Protein AF-0000000066373337 (afdb_homodimer)

Solvent-accessible surface area (backbone atoms only — not comparable to full-atom values): 17803 Å² total; per-residue (Å²): 137,85,64,89,64,82,68,81,74,74,81,79,81,71,76,82,64,74,63,61,70,76,61,66,62,67,67,63,58,43,78,68,43,37,26,14,75,38,72,38,53,91,38,39,62,37,33,48,51,35,31,41,76,37,68,24,44,78,39,56,74,88,73,23,65,32,32,43,33,45,45,30,42,36,43,36,38,34,66,63,41,66,45,94,75,60,41,69,41,26,31,37,38,38,42,39,38,31,34,38,41,23,47,92,69,37,76,50,81,72,71,46,76,48,74,51,74,49,76,44,80,42,68,87,88,43,66,74,61,45,36,53,50,50,52,50,52,52,52,50,46,42,39,50,50,23,42,54,51,45,58,53,52,32,66,54,73,83,123,137,92,64,79,74,75,76,81,70,76,80,81,77,74,76,83,65,74,59,60,68,74,61,67,60,68,68,64,58,42,76,68,43,36,27,13,75,39,72,38,55,91,40,38,63,36,36,48,51,34,32,40,75,38,68,26,43,78,39,57,73,88,74,23,66,32,33,43,33,44,44,31,41,36,42,35,38,32,67,63,41,65,44,91,74,60,43,68,40,27,30,37,36,38,41,38,38,32,33,38,41,24,47,93,69,37,76,51,81,72,69,45,77,49,74,51,74,50,76,43,82,43,66,87,87,42,65,72,61,46,36,54,50,50,52,50,51,50,53,51,48,41,40,51,48,23,40,54,52,46,57,52,51,32,64,53,74,84,124

Foldseek 3Di:
DPPPPPPCPDDPPDDCCCVVVVVPVLLAAFPFAEEAEAPCVLLVVLLQVLSVVSNHHYDDPVPGQKYKYWDDWDWDKDQDDADPVRHGFKIKIKIKTWIFMDGPNHTQDDIDIDMDIDMQTDDPPDDVVRVVVVVVVVSVRSNVRSNVVVSVSSPRDPD/DPPPPPDPPPDPPDDCCVVVVVVPVLLAAFPFAEEAEAPCVLLVVLLQVLSVVSNHHYDDPVPGQKYKYWDDWDWDKDQDDADPVRHGFKIKIKIKTKIFMDGPNHTQDDIDIDMDIDMQTDDPPDDVVRVVVVVVVVSVVSNVRSNVVVSVSSPRDPD

Organism: Neisseria gonorrhoeae (strain ATCC 700825 / FA 1090) (NCBI:txid242231)

pLDDT: mean 80.81, std 22.27, range [28.02, 98.81]

Sequence (318 aa):
MNKIFLTAAALVLGACGFHLKGADGISPPLTYRSWHIEGGQALQFPLETALYQASGRVDDAAGAQMTLRIDSVSQNKETYTVTRAAVINEYLLILTVEAQVLKRGEPVGKPMTVSVRRILDYADNEILGKQEEEETLWAEMRQDVAEQIVRRLTFLKAEMNKIFLTAAALVLGACGFHLKGADGISPPLTYRSWHIEGGQALQFPLETALYQASGRVDDAAGAQMTLRIDSVSQNKETYTVTRAAVINEYLLILTVEAQVLKRGEPVGKPMTVSVRRILDYADNEILGKQEEEETLWAEMRQDVAEQIVRRLTFLKAE

Secondary structure (DSSP, 8-state):
--------------------GGGGS-----S--EEEEES-GGGHHHHHHHHHHTT-EE--TTT-SEEEEEEEEEEEEEEEEE-TTS-EEEEEEEEEEEEEEEETTEE-S--EEEEEEEEEE--TT-HHHHHHHHHHHHHHHHHHHHHHHHHHHTT----/-------S------------GGGGS-----S--EEEEES-GGGHHHHHHHHHHTT-EE--TTT-SEEEEEEEEEEEEEEEEE-TTS-EEEEEEEEEEEEEEEETTEE-S--EEEEEEEEEE--TT-HHHHHHHHHHHHHHHHHHHHHHHHHHHTT----

Structure (mmCIF, N/CA/C/O backbone):
data_AF-0000000066373337-model_v1
#
loop_
_entity.id
_entity.type
_entity.pdbx_description
1 polymer 'LPS-assembly lipoprotein LptE'
#
loop_
_atom_site.group_PDB
_atom_site.id
_atom_site.type_symbol
_atom_site.label_atom_id
_atom_site.label_alt_id
_atom_site.label_comp_id
_atom_site.label_asym_id
_atom_site.label_entity_id
_atom_site.label_seq_id
_atom_site.pdbx_PDB_ins_code
_atom_site.Cartn_x
_atom_site.Cartn_y
_atom_site.Cartn_z
_atom_site.occupancy
_atom_site.B_iso_or_equiv
_atom_site.auth_seq_id
_atom_site.auth_comp_id
_atom_site.auth_asym_id
_atom_site.auth_atom_id
_atom_site.pdbx_PDB_model_num
ATOM 1 N N . MET A 1 1 ? -63.094 12.82 -26.859 1 28.02 1 MET A N 1
ATOM 2 C CA . MET A 1 1 ? -61.844 12.469 -27.5 1 28.02 1 MET A CA 1
ATOM 3 C C . MET A 1 1 ? -60.906 11.742 -26.547 1 28.02 1 MET A C 1
ATOM 5 O O . MET A 1 1 ? -60.938 12 -25.328 1 28.02 1 MET A O 1
ATOM 9 N N . ASN A 1 2 ? -60.438 10.531 -26.984 1 33.41 2 ASN A N 1
ATOM 10 C CA . ASN A 1 2 ? -59.656 9.328 -26.781 1 33.41 2 ASN A CA 1
ATOM 11 C C . ASN A 1 2 ? -58.188 9.664 -26.469 1 33.41 2 ASN A C 1
ATOM 13 O O . ASN A 1 2 ? -57.312 9.352 -27.25 1 33.41 2 ASN A O 1
ATOM 17 N N . LYS A 1 3 ? -57.875 10.938 -26.266 1 30.06 3 LYS A N 1
ATOM 18 C CA . LYS A 1 3 ? -56.5 11.32 -26.578 1 30.06 3 LYS A CA 1
ATOM 19 C C . LYS A 1 3 ? -55.5 10.461 -25.812 1 30.06 3 LYS A C 1
ATOM 21 O O . LYS A 1 3 ? -54.375 10.25 -26.281 1 30.06 3 LYS A O 1
ATOM 26 N N . ILE A 1 4 ? -55.562 10.477 -24.484 1 37.53 4 ILE A N 1
ATOM 27 C CA . ILE A 1 4 ? -54.281 10.531 -23.781 1 37.53 4 ILE A CA 1
ATOM 28 C C . ILE A 1 4 ? -53.625 9.156 -23.812 1 37.53 4 ILE A C 1
ATOM 30 O O . ILE A 1 4 ? -53.938 8.289 -22.984 1 37.53 4 ILE A O 1
ATOM 34 N N . PHE A 1 5 ? -53.625 8.492 -24.938 1 35.53 5 PHE A N 1
ATOM 35 C CA . PHE A 1 5 ? -52.938 7.23 -25.172 1 35.53 5 PHE A CA 1
ATOM 36 C C . PHE A 1 5 ? -51.438 7.395 -24.969 1 35.53 5 PHE A C 1
ATOM 38 O O . PHE A 1 5 ? -50.656 7.316 -25.938 1 35.53 5 PHE A O 1
ATOM 45 N N . LEU A 1 6 ? -50.969 8.523 -24.422 1 33.22 6 LEU A N 1
ATOM 46 C CA . LEU A 1 6 ? -49.531 8.625 -24.641 1 33.22 6 LEU A CA 1
ATOM 47 C C . LEU A 1 6 ? -48.844 7.336 -24.219 1 33.22 6 LEU A C 1
ATOM 49 O O . LEU A 1 6 ? -48.938 6.918 -23.062 1 33.22 6 LEU A O 1
ATOM 53 N N . THR A 1 7 ? -48.312 6.473 -25.125 1 34.31 7 THR A N 1
ATOM 54 C CA . THR A 1 7 ? -47.438 5.367 -25.484 1 34.31 7 THR A CA 1
ATOM 55 C C . THR A 1 7 ? -46.031 5.559 -24.891 1 34.31 7 THR A C 1
ATOM 57 O O . THR A 1 7 ? -45.062 4.992 -25.375 1 34.31 7 THR A O 1
ATOM 60 N N . ALA A 1 8 ? -45.75 6.586 -24.141 1 33.19 8 ALA A N 1
ATOM 61 C CA . ALA A 1 8 ? -44.281 6.727 -24.031 1 33.19 8 ALA A CA 1
ATOM 62 C C . ALA A 1 8 ? -43.656 5.465 -23.469 1 33.19 8 ALA A C 1
ATOM 64 O O . ALA A 1 8 ? -43.812 5.176 -22.266 1 33.19 8 ALA A O 1
ATOM 65 N N . ALA A 1 9 ? -43.719 4.367 -24.109 1 33.62 9 ALA A N 1
ATOM 66 C CA . ALA A 1 9 ? -42.844 3.215 -23.953 1 33.62 9 ALA A CA 1
ATOM 67 C C . ALA A 1 9 ? -41.375 3.654 -23.828 1 33.62 9 ALA A C 1
ATOM 69 O O . ALA A 1 9 ? -40.719 3.986 -24.812 1 33.62 9 ALA A O 1
ATOM 70 N N . ALA A 1 10 ? -41 4.715 -23.141 1 32.47 10 ALA A N 1
ATOM 71 C CA . ALA A 1 10 ? -39.594 5.082 -23.047 1 32.47 10 ALA A CA 1
ATOM 72 C C . ALA A 1 10 ? -38.719 3.842 -23.047 1 32.47 10 ALA A C 1
ATOM 74 O O . ALA A 1 10 ? -39.125 2.764 -22.641 1 32.47 10 ALA A O 1
ATOM 75 N N . LEU A 1 11 ? -37.312 4.023 -23.516 1 32.25 11 LEU A N 1
ATOM 76 C CA . LEU A 1 11 ? -36 3.449 -23.875 1 32.25 11 LEU A CA 1
ATOM 77 C C . LEU A 1 11 ? -35.5 2.525 -22.766 1 32.25 11 LEU A C 1
ATOM 79 O O . LEU A 1 11 ? -35.438 2.916 -21.609 1 32.25 11 LEU A O 1
ATOM 83 N N . VAL A 1 12 ? -35.625 1.237 -22.891 1 33.72 12 VAL A N 1
ATOM 84 C CA . VAL A 1 12 ? -34.812 0.103 -22.438 1 33.72 12 VAL A CA 1
ATOM 85 C C . VAL A 1 12 ? -33.344 0.519 -22.328 1 33.72 12 VAL A C 1
ATOM 87 O O . VAL A 1 12 ? -32.719 0.832 -23.344 1 33.72 12 VAL A O 1
ATOM 90 N N . LEU A 1 13 ? -32.906 1.285 -21.297 1 35 13 LEU A N 1
ATOM 91 C CA . LEU A 1 13 ? -31.516 1.422 -20.859 1 35 13 LEU A CA 1
ATOM 92 C C . LEU A 1 13 ? -30.719 0.172 -21.203 1 35 13 LEU A C 1
ATOM 94 O O . LEU A 1 13 ? -31.031 -0.925 -20.75 1 35 13 LEU A O 1
ATOM 98 N N . GLY A 1 14 ? -30.172 0.087 -22.406 1 35.47 14 GLY A N 1
ATOM 99 C CA . GLY A 1 14 ? -29.172 -0.77 -23 1 35.47 14 GLY A CA 1
ATOM 100 C C . GLY A 1 14 ? -28.156 -1.31 -22.016 1 35.47 14 GLY A C 1
ATOM 101 O O . GLY A 1 14 ? -27.984 -0.748 -20.922 1 35.47 14 GLY A O 1
ATOM 102 N N . ALA A 1 15 ? -27.75 -2.607 -22.219 1 36.34 15 ALA A N 1
ATOM 103 C CA . ALA A 1 15 ? -26.781 -3.637 -21.844 1 36.34 15 ALA A CA 1
ATOM 104 C C . ALA A 1 15 ? -25.375 -3.066 -21.781 1 36.34 15 ALA A C 1
ATOM 106 O O . ALA A 1 15 ? -24.859 -2.553 -22.781 1 36.34 15 ALA A O 1
ATOM 107 N N . CYS A 1 16 ? -25.016 -2.172 -20.812 1 35.28 16 CYS A N 1
ATOM 108 C CA . CYS A 1 16 ? -23.578 -1.986 -20.656 1 35.28 16 CYS A CA 1
ATOM 109 C C . CYS A 1 16 ? -22.828 -3.211 -21.141 1 35.28 16 CYS A C 1
ATOM 111 O O . CYS A 1 16 ? -22.719 -4.211 -20.422 1 35.28 16 CYS A O 1
ATOM 113 N N . GLY A 1 17 ? -22.953 -3.666 -22.281 1 34.22 17 GLY A N 1
ATOM 114 C CA . GLY A 1 17 ? -21.984 -4.574 -22.891 1 34.22 17 GLY A CA 1
ATOM 115 C C . GLY A 1 17 ? -20.547 -4.133 -22.703 1 34.22 17 GLY A C 1
ATOM 116 O O . GLY A 1 17 ? -19.938 -3.568 -23.609 1 34.22 17 GLY A O 1
ATOM 117 N N . PHE A 1 18 ? -20.234 -3.373 -21.766 1 31.17 18 PHE A N 1
ATOM 118 C CA . PHE A 1 18 ? -18.797 -3.197 -21.641 1 31.17 18 PHE A CA 1
ATOM 119 C C . PHE A 1 18 ? -18.062 -4.504 -21.906 1 31.17 18 PHE A C 1
ATOM 121 O O . PHE A 1 18 ? -18.141 -5.449 -21.125 1 31.17 18 PHE A O 1
ATOM 128 N N . HIS A 1 19 ? -18.25 -4.977 -23.125 1 37.44 19 HIS A N 1
ATOM 129 C CA . HIS A 1 19 ? -17.281 -5.953 -23.594 1 37.44 19 HIS A CA 1
ATOM 130 C C . HIS A 1 19 ? -15.852 -5.477 -23.344 1 37.44 19 HIS A C 1
ATOM 132 O O . HIS A 1 19 ? -15.469 -4.383 -23.766 1 37.44 19 HIS A O 1
ATOM 138 N N . LEU A 1 20 ? -15.367 -5.547 -22.266 1 34.34 20 LEU A N 1
ATOM 139 C CA . LEU A 1 20 ? -13.938 -5.281 -22.141 1 34.34 20 LEU A CA 1
ATOM 140 C C . LEU A 1 20 ? -13.188 -5.809 -23.359 1 34.34 20 LEU A C 1
ATOM 142 O O . LEU A 1 20 ? -13.336 -6.977 -23.734 1 34.34 20 LEU A O 1
ATOM 146 N N . LYS A 1 21 ? -13.062 -5.043 -24.406 1 40.12 21 LYS A N 1
ATOM 147 C CA . LYS A 1 21 ? -12.328 -5.277 -25.656 1 40.12 21 LYS A CA 1
ATOM 148 C C . LYS A 1 21 ? -11.297 -6.387 -25.484 1 40.12 21 LYS A C 1
ATOM 150 O O . LYS A 1 21 ? -11.133 -7.227 -26.359 1 40.12 21 LYS A O 1
ATOM 155 N N . GLY A 1 22 ? -10.422 -6.09 -24.656 1 37.38 22 GLY A N 1
ATOM 156 C CA . GLY A 1 22 ? -9.305 -7.023 -24.609 1 37.38 22 GLY A CA 1
ATOM 157 C C . GLY A 1 22 ? -9.711 -8.406 -24.156 1 37.38 22 GLY A C 1
ATOM 158 O O . GLY A 1 22 ? -8.852 -9.273 -23.938 1 37.38 22 GLY A O 1
ATOM 159 N N . ALA A 1 23 ? -10.82 -8.547 -23.75 1 41.66 23 ALA A N 1
ATOM 160 C CA . ALA A 1 23 ? -11.25 -9.852 -23.25 1 41.66 23 ALA A CA 1
ATOM 161 C C . ALA A 1 23 ? -11.414 -10.844 -24.391 1 41.66 23 ALA A C 1
ATOM 163 O O . ALA A 1 23 ? -11.625 -12.039 -24.172 1 41.66 23 ALA A O 1
ATOM 164 N N . ASP A 1 24 ? -11.656 -10.344 -25.516 1 41.31 24 ASP A N 1
ATOM 165 C CA . ASP A 1 24 ? -11.867 -11.289 -26.609 1 41.31 24 ASP A CA 1
ATOM 166 C C . ASP A 1 24 ? -10.586 -12.055 -26.922 1 41.31 24 ASP A C 1
ATOM 168 O O . ASP A 1 24 ? -10.57 -12.891 -27.828 1 41.31 24 ASP A O 1
ATOM 172 N N . GLY A 1 25 ? -9.43 -11.406 -26.797 1 46 25 GLY A N 1
ATOM 173 C CA . GLY A 1 25 ? -8.352 -12.328 -27.109 1 46 25 GLY A CA 1
ATOM 174 C C . GLY A 1 25 ? -8.266 -13.5 -26.141 1 46 25 GLY A C 1
ATOM 175 O O . GLY A 1 25 ? -7.953 -13.32 -24.969 1 46 25 GLY A O 1
ATOM 176 N N . ILE A 1 26 ? -9.172 -14.445 -26.391 1 48.41 26 ILE A N 1
ATOM 177 C CA . ILE A 1 26 ? -9.242 -15.656 -25.578 1 48.41 26 ILE A CA 1
ATOM 178 C C . ILE A 1 26 ? -7.84 -16.094 -25.172 1 48.41 26 ILE A C 1
ATOM 180 O O . ILE A 1 26 ? -7.027 -16.469 -26.016 1 48.41 26 ILE A O 1
ATOM 184 N N . SER A 1 27 ? -7.383 -15.438 -24.141 1 61.22 27 SER A N 1
ATOM 185 C CA . SER A 1 27 ? -6.164 -16.062 -23.641 1 61.22 27 SER A CA 1
ATOM 186 C C . SER A 1 27 ? -6.301 -17.578 -23.562 1 61.22 27 SER A C 1
ATOM 188 O O . SER A 1 27 ? -7.367 -18.094 -23.234 1 61.22 27 SER A O 1
ATOM 190 N N . PRO A 1 28 ? -5.422 -18.328 -24.328 1 72.69 28 PRO A N 1
ATOM 191 C CA . PRO A 1 28 ? -5.465 -19.781 -24.188 1 72.69 28 PRO A CA 1
ATOM 192 C C . PRO A 1 28 ? -5.633 -20.219 -22.734 1 72.69 28 PRO A C 1
ATOM 194 O O . PRO A 1 28 ? -5.309 -19.469 -21.812 1 72.69 28 PRO A O 1
ATOM 197 N N . PRO A 1 29 ? -6.363 -21.344 -22.625 1 79.94 29 PRO A N 1
ATOM 198 C CA . PRO A 1 29 ? -6.469 -21.875 -21.266 1 79.94 29 PRO A CA 1
ATOM 199 C C . PRO A 1 29 ? -5.109 -22.172 -20.641 1 79.94 29 PRO A C 1
ATOM 201 O O . PRO A 1 29 ? -4.105 -22.266 -21.359 1 79.94 29 PRO A O 1
ATOM 204 N N . LEU A 1 30 ? -5.141 -22.25 -19.328 1 88.81 30 LEU A N 1
ATOM 205 C CA . LEU A 1 30 ? -3.926 -22.562 -18.594 1 88.81 30 LEU A CA 1
ATOM 206 C C . LEU A 1 30 ? -3.412 -23.953 -18.953 1 88.81 30 LEU A C 1
ATOM 208 O O . LEU A 1 30 ? -4.199 -24.891 -19.109 1 88.81 30 LEU A O 1
ATOM 212 N N . THR A 1 31 ? -2.186 -24.141 -19.172 1 83.62 31 THR A N 1
ATOM 213 C CA . THR A 1 31 ? -1.548 -25.438 -19.359 1 83.62 31 THR A CA 1
ATOM 214 C C . THR A 1 31 ? -1.702 -26.297 -18.109 1 83.62 31 THR A C 1
ATOM 216 O O . THR A 1 31 ? -2.029 -27.484 -18.203 1 83.62 31 THR A O 1
ATOM 219 N N . TYR A 1 32 ? -1.467 -25.75 -17 1 88.31 32 TYR A N 1
ATOM 220 C CA . TYR A 1 32 ? -1.665 -26.406 -15.711 1 88.31 32 TYR A CA 1
ATOM 221 C C . TYR A 1 32 ? -2.928 -25.891 -15.031 1 88.31 32 TYR A C 1
ATOM 223 O O . TYR A 1 32 ? -3.137 -24.672 -14.922 1 88.31 32 TYR A O 1
ATOM 231 N N . ARG A 1 33 ? -3.635 -26.828 -14.438 1 90.94 33 ARG A N 1
ATOM 232 C CA . ARG A 1 33 ? -4.957 -26.422 -13.969 1 90.94 33 ARG A CA 1
ATOM 233 C C . ARG A 1 33 ? -4.965 -26.219 -12.453 1 90.94 33 ARG A C 1
ATOM 235 O O . ARG A 1 33 ? -5.828 -25.516 -11.922 1 90.94 33 ARG A O 1
ATOM 242 N N . SER A 1 34 ? -4.098 -26.844 -11.766 1 95.44 34 SER A N 1
ATOM 243 C CA . SER A 1 34 ? -4.102 -26.797 -10.312 1 95.44 34 SER A CA 1
ATOM 244 C C . SER A 1 34 ? -2.951 -25.938 -9.781 1 95.44 34 SER A C 1
ATOM 246 O O . SER A 1 34 ? -1.782 -26.25 -10.023 1 95.44 34 SER A O 1
ATOM 248 N N . TRP A 1 35 ? -3.338 -24.938 -9.023 1 95.62 35 TRP A N 1
ATOM 249 C CA . TRP A 1 35 ? -2.342 -23.969 -8.578 1 95.62 35 TRP A CA 1
ATOM 250 C C . TRP A 1 35 ? -2.436 -23.75 -7.066 1 95.62 35 TRP A C 1
ATOM 252 O O . TRP A 1 35 ? -3.533 -23.703 -6.508 1 95.62 35 TRP A O 1
ATOM 262 N N . HIS A 1 36 ? -1.329 -23.625 -6.445 1 94.19 36 HIS A N 1
ATOM 263 C CA . HIS A 1 36 ? -1.218 -23.062 -5.102 1 94.19 36 HIS A CA 1
ATOM 264 C C . HIS A 1 36 ? -0.714 -21.625 -5.145 1 94.19 36 HIS A C 1
ATOM 266 O O . HIS A 1 36 ? 0.212 -21.312 -5.895 1 94.19 36 HIS A O 1
ATOM 272 N N . ILE A 1 37 ? -1.398 -20.75 -4.422 1 93.5 37 ILE A N 1
ATOM 273 C CA . ILE A 1 37 ? -0.936 -19.375 -4.297 1 93.5 37 ILE A CA 1
ATOM 274 C C . ILE A 1 37 ? -0.247 -19.188 -2.947 1 93.5 37 ILE A C 1
ATOM 276 O O . ILE A 1 37 ? -0.841 -19.438 -1.898 1 93.5 37 ILE A O 1
ATOM 280 N N . GLU A 1 38 ? 0.974 -18.766 -3.014 1 90.62 38 GLU A N 1
ATOM 281 C CA . GLU A 1 38 ? 1.745 -18.5 -1.803 1 90.62 38 GLU A CA 1
ATOM 282 C C . GLU A 1 38 ? 1.99 -17 -1.626 1 90.62 38 GLU A C 1
ATOM 284 O O . GLU A 1 38 ? 2.461 -16.344 -2.547 1 90.62 38 GLU A O 1
ATOM 289 N N . GLY A 1 39 ? 1.62 -16.5 -0.464 1 89.38 39 GLY A N 1
ATOM 290 C CA . GLY A 1 39 ? 1.893 -15.102 -0.165 1 89.38 39 GLY A CA 1
ATOM 291 C C . GLY A 1 39 ? 0.92 -14.148 -0.834 1 89.38 39 GLY A C 1
ATOM 292 O O . GLY A 1 39 ? 1.246 -12.984 -1.067 1 89.38 39 GLY A O 1
ATOM 293 N N . GLY A 1 40 ? -0.221 -14.578 -1.197 1 86.62 40 GLY A N 1
ATOM 294 C CA . GLY A 1 40 ? -1.162 -13.773 -1.967 1 86.62 40 GLY A CA 1
ATOM 295 C C . GLY A 1 40 ? -1.828 -12.688 -1.149 1 86.62 40 GLY A C 1
ATOM 296 O O . GLY A 1 40 ? -2.02 -11.57 -1.633 1 86.62 40 GLY A O 1
ATOM 297 N N . GLN A 1 41 ? -2.268 -12.938 0.115 1 87.75 41 GLN A N 1
ATOM 298 C CA . GLN A 1 41 ? -2.955 -12 0.996 1 87.75 41 GLN A CA 1
ATOM 299 C C . GLN A 1 41 ? -4.039 -11.234 0.245 1 87.75 41 GLN A C 1
ATOM 301 O O . GLN A 1 41 ? -4.969 -11.828 -0.3 1 87.75 41 GLN A O 1
ATOM 306 N N . ALA A 1 42 ? -3.926 -9.906 0.062 1 89.88 42 ALA A N 1
ATOM 307 C CA . ALA A 1 42 ? -4.957 -9.094 -0.574 1 89.88 42 ALA A CA 1
ATOM 308 C C . ALA A 1 42 ? -5.137 -9.477 -2.039 1 89.88 42 ALA A C 1
ATOM 310 O O . ALA A 1 42 ? -6.125 -9.094 -2.674 1 89.88 42 ALA A O 1
ATOM 311 N N . LEU A 1 43 ? -4.203 -10.219 -2.59 1 96.19 43 LEU A N 1
ATOM 312 C CA . LEU A 1 43 ? -4.293 -10.641 -3.984 1 96.19 43 LEU A CA 1
ATOM 313 C C . LEU A 1 43 ? -4.918 -12.031 -4.094 1 96.19 43 LEU A C 1
ATOM 315 O O . LEU A 1 43 ? -5.16 -12.516 -5.195 1 96.19 43 LEU A O 1
ATOM 319 N N . GLN A 1 44 ? -5.156 -12.688 -2.971 1 94 44 GLN A N 1
ATOM 320 C CA . GLN A 1 44 ? -5.625 -14.07 -2.99 1 94 44 GLN A CA 1
ATOM 321 C C . GLN A 1 44 ? -6.914 -14.203 -3.799 1 94 44 GLN A C 1
ATOM 323 O O . GLN A 1 44 ? -6.965 -14.953 -4.77 1 94 44 GLN A O 1
ATOM 328 N N . PHE A 1 45 ? -7.848 -13.43 -3.445 1 94.12 45 PHE A N 1
ATOM 329 C CA . PHE A 1 45 ? -9.156 -13.57 -4.074 1 94.12 45 PHE A CA 1
ATOM 330 C C . PHE A 1 45 ? -9.102 -13.148 -5.539 1 94.12 45 PHE A C 1
ATOM 332 O O . PHE A 1 45 ? -9.562 -13.875 -6.418 1 94.12 45 PHE A O 1
ATOM 339 N N . PRO A 1 46 ? -8.492 -12.008 -5.859 1 97.06 46 PRO A N 1
ATOM 340 C CA . PRO A 1 46 ? -8.375 -11.648 -7.273 1 97.06 46 PRO A CA 1
ATOM 341 C C . PRO A 1 46 ? -7.641 -12.711 -8.086 1 97.06 46 PRO A C 1
ATOM 343 O O . PRO A 1 46 ? -8.016 -12.984 -9.234 1 97.06 46 PRO A O 1
ATOM 346 N N . LEU A 1 47 ? -6.617 -13.289 -7.523 1 97.38 47 LEU A N 1
ATOM 347 C CA . LEU A 1 47 ? -5.863 -14.312 -8.234 1 97.38 47 LEU A CA 1
ATOM 348 C C . LEU A 1 47 ? -6.695 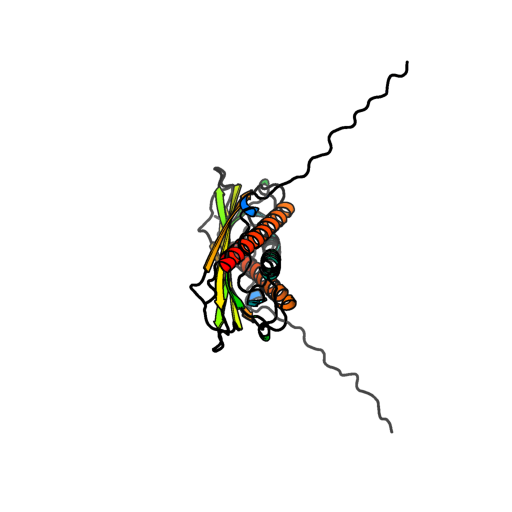-15.578 -8.422 1 97.38 47 LEU A C 1
ATOM 350 O O . LEU A 1 47 ? -6.668 -16.203 -9.492 1 97.38 47 LEU A O 1
ATOM 354 N N . GLU A 1 48 ? -7.367 -15.977 -7.402 1 96.38 48 GLU A N 1
ATOM 355 C CA . GLU A 1 48 ? -8.25 -17.141 -7.496 1 96.38 48 GLU A CA 1
ATOM 356 C C . GLU A 1 48 ? -9.297 -16.953 -8.586 1 96.38 48 GLU A C 1
ATOM 358 O O . GLU A 1 48 ? -9.547 -17.844 -9.391 1 96.38 48 GLU A O 1
ATOM 363 N N . THR A 1 49 ? -9.906 -15.805 -8.594 1 96.5 49 THR A N 1
ATOM 364 C CA . THR A 1 49 ? -10.922 -15.484 -9.586 1 96.5 49 THR A CA 1
ATOM 365 C C . THR A 1 49 ? -10.344 -15.539 -10.992 1 96.5 49 THR A C 1
ATOM 367 O O . THR A 1 49 ? -10.945 -16.125 -11.898 1 96.5 49 THR A O 1
ATOM 370 N N . ALA A 1 50 ? -9.195 -14.906 -11.188 1 96.5 50 ALA A N 1
ATOM 371 C CA . ALA A 1 50 ? -8.547 -14.891 -12.492 1 96.5 50 ALA A CA 1
ATOM 372 C C . ALA A 1 50 ? -8.188 -16.312 -12.938 1 96.5 50 ALA A C 1
ATOM 374 O O . ALA A 1 50 ? -8.344 -16.656 -14.109 1 96.5 50 ALA A O 1
ATOM 375 N N . LEU A 1 51 ? -7.676 -17.125 -11.992 1 96.62 51 LEU A N 1
ATOM 376 C CA . LEU A 1 51 ? -7.336 -18.5 -12.312 1 96.62 51 LEU A CA 1
ATOM 377 C C . LEU A 1 51 ? -8.57 -19.281 -12.734 1 96.62 51 LEU A C 1
ATOM 379 O O . LEU A 1 51 ? -8.531 -20.047 -13.711 1 96.62 51 LEU A O 1
ATOM 383 N N . TYR A 1 52 ? -9.617 -19.078 -12.016 1 95.12 52 TYR A N 1
ATOM 384 C CA . TYR A 1 52 ? -10.867 -19.766 -12.336 1 95.12 52 TYR A CA 1
ATOM 385 C C . TYR A 1 52 ? -11.344 -19.375 -13.734 1 95.12 52 TYR A C 1
ATOM 387 O O . TYR A 1 52 ? -11.797 -20.234 -14.5 1 95.12 52 TYR A O 1
ATOM 395 N N . GLN A 1 53 ? -11.258 -18.141 -14.039 1 93.81 53 GLN A N 1
ATOM 396 C CA . GLN A 1 53 ? -11.695 -17.641 -15.344 1 93.81 53 GLN A CA 1
ATOM 397 C C . GLN A 1 53 ? -10.852 -18.234 -16.469 1 93.81 53 GLN A C 1
ATOM 399 O O . GLN A 1 53 ? -11.32 -18.359 -17.609 1 93.81 53 GLN A O 1
ATOM 404 N N . ALA A 1 54 ? -9.68 -18.609 -16.141 1 92.88 54 ALA A N 1
ATOM 405 C CA . ALA A 1 54 ? -8.781 -19.219 -17.109 1 92.88 54 ALA A CA 1
ATOM 406 C C . ALA A 1 54 ? -8.836 -20.734 -17.047 1 92.88 54 ALA A C 1
ATOM 408 O O . ALA A 1 54 ? -7.926 -21.422 -17.531 1 92.88 54 ALA A O 1
ATOM 409 N N . SER A 1 55 ? -9.867 -21.266 -16.281 1 91.44 55 SER A N 1
ATOM 410 C CA . SER A 1 55 ? -10.156 -22.688 -16.188 1 91.44 55 SER A CA 1
ATOM 411 C C . SER A 1 55 ? -9.172 -23.375 -15.25 1 91.44 55 SER A C 1
ATOM 413 O O . SER A 1 55 ? -8.914 -24.578 -15.375 1 91.44 55 SER A O 1
ATOM 415 N N . GLY A 1 56 ? -8.539 -22.625 -14.43 1 94.31 56 GLY A N 1
ATOM 416 C CA . GLY A 1 56 ? -7.715 -23.172 -13.367 1 94.31 56 GLY A CA 1
ATOM 417 C C . GLY A 1 56 ? -8.43 -23.219 -12.031 1 94.31 56 GLY A C 1
ATOM 418 O O . GLY A 1 56 ? -9.586 -22.812 -11.922 1 94.31 56 GLY A O 1
ATOM 419 N N . ARG A 1 57 ? -7.746 -23.828 -11.062 1 94.88 57 ARG A N 1
ATOM 420 C CA . ARG A 1 57 ? -8.25 -23.875 -9.695 1 94.88 57 ARG A CA 1
ATOM 421 C C . ARG A 1 57 ? -7.121 -23.719 -8.68 1 94.88 57 ARG A C 1
ATOM 423 O O . ARG A 1 57 ? -5.957 -23.984 -9 1 94.88 57 ARG A O 1
ATOM 430 N N . VAL A 1 58 ? -7.535 -23.344 -7.539 1 94.06 58 VAL A N 1
ATOM 431 C CA . VAL A 1 58 ? -6.578 -23.219 -6.445 1 94.06 58 VAL A CA 1
ATOM 432 C C . VAL A 1 58 ? -6.676 -24.422 -5.52 1 94.06 58 VAL A C 1
ATOM 434 O O . VAL A 1 58 ? -7.773 -24.828 -5.129 1 94.06 58 VAL A O 1
ATOM 437 N N . ASP A 1 59 ? -5.57 -25.016 -5.262 1 92.19 59 ASP A N 1
ATOM 438 C CA . ASP A 1 59 ? -5.465 -26.141 -4.348 1 92.19 59 ASP A CA 1
ATOM 439 C C . ASP A 1 59 ? -4.43 -25.875 -3.26 1 92.19 59 ASP A C 1
ATOM 441 O O . ASP A 1 59 ? -3.723 -24.875 -3.301 1 92.19 59 ASP A O 1
ATOM 445 N N . ASP A 1 60 ? -4.438 -26.75 -2.227 1 87.94 60 ASP A N 1
ATOM 446 C CA . ASP A 1 60 ? -3.383 -26.672 -1.224 1 87.94 60 ASP A CA 1
ATOM 447 C C . ASP A 1 60 ? -2.023 -27.016 -1.828 1 87.94 60 ASP A C 1
ATOM 449 O O . ASP A 1 60 ? -1.95 -27.531 -2.943 1 87.94 60 ASP A O 1
ATOM 453 N N . ALA A 1 61 ? -1.018 -26.641 -1.101 1 85.88 61 ALA A N 1
ATOM 454 C CA . ALA A 1 61 ? 0.345 -26.812 -1.601 1 85.88 61 ALA A CA 1
ATOM 455 C C . ALA A 1 61 ? 0.621 -28.266 -1.964 1 85.88 61 ALA A C 1
ATOM 457 O O . ALA A 1 61 ? 1.294 -28.547 -2.959 1 85.88 61 ALA A O 1
ATOM 458 N N . ALA A 1 62 ? 0.131 -29.188 -1.235 1 85.38 62 ALA A N 1
ATOM 459 C CA . ALA A 1 62 ? 0.388 -30.609 -1.431 1 85.38 62 ALA A CA 1
ATOM 460 C C . ALA A 1 62 ? -0.313 -31.125 -2.684 1 85.38 62 ALA A C 1
ATOM 462 O O . ALA A 1 62 ? 0.181 -32.031 -3.346 1 85.38 62 ALA A O 1
ATOM 463 N N . GLY A 1 63 ? -1.362 -30.594 -3.055 1 88.81 63 GLY A N 1
ATOM 464 C CA . GLY A 1 63 ? -2.184 -31.094 -4.141 1 88.81 63 GLY A CA 1
ATOM 465 C C . GLY A 1 63 ? -1.994 -30.328 -5.438 1 88.81 63 GLY A C 1
ATOM 466 O O . GLY A 1 63 ? -2.385 -30.812 -6.508 1 88.81 63 GLY A O 1
ATOM 467 N N . ALA A 1 64 ? -1.324 -29.219 -5.379 1 93.69 64 ALA A N 1
ATOM 468 C CA . ALA A 1 64 ? -1.234 -28.344 -6.547 1 93.69 64 ALA A CA 1
ATOM 469 C C . ALA A 1 64 ? -0.09 -28.781 -7.465 1 93.69 64 ALA A C 1
ATOM 471 O O . ALA A 1 64 ? 0.977 -29.172 -6.992 1 93.69 64 ALA A O 1
ATOM 472 N N . GLN A 1 65 ? -0.298 -28.703 -8.758 1 93.56 65 GLN A N 1
ATOM 473 C CA . GLN A 1 65 ? 0.731 -28.969 -9.75 1 93.56 65 GLN A CA 1
ATOM 474 C C . GLN A 1 65 ? 1.789 -27.875 -9.766 1 93.56 65 GLN A C 1
ATOM 476 O O . GLN A 1 65 ? 2.973 -28.141 -9.977 1 93.56 65 GLN A O 1
ATOM 481 N N . MET A 1 66 ? 1.321 -26.625 -9.633 1 94.62 66 MET A N 1
ATOM 482 C CA . MET A 1 66 ? 2.168 -25.438 -9.703 1 94.62 66 MET A CA 1
ATOM 483 C C . MET A 1 66 ? 1.917 -24.516 -8.516 1 94.62 66 MET A C 1
ATOM 485 O O . MET A 1 66 ? 0.827 -24.516 -7.941 1 94.62 66 MET A O 1
ATOM 489 N N . THR A 1 67 ? 2.93 -23.812 -8.172 1 94.12 67 THR A N 1
ATOM 490 C CA . THR A 1 67 ? 2.797 -22.781 -7.16 1 94.12 67 THR A CA 1
ATOM 491 C C . THR A 1 67 ? 3.096 -21.406 -7.75 1 94.12 67 THR A C 1
ATOM 493 O O . THR A 1 67 ? 4.062 -21.234 -8.5 1 94.12 67 THR A O 1
ATOM 496 N N . LEU A 1 68 ? 2.215 -20.516 -7.566 1 95.81 68 LEU A N 1
ATOM 497 C CA . LEU A 1 68 ? 2.477 -19.109 -7.797 1 95.81 68 LEU A CA 1
ATOM 498 C C . LEU A 1 68 ? 2.869 -18.406 -6.5 1 95.81 68 LEU A C 1
ATOM 500 O O . LEU A 1 68 ? 2.033 -18.219 -5.613 1 95.81 68 LEU A O 1
ATOM 504 N N . ARG A 1 69 ? 4.098 -18 -6.379 1 94.5 69 ARG A N 1
ATOM 505 C CA . ARG A 1 69 ? 4.586 -17.312 -5.18 1 94.5 69 ARG A CA 1
ATOM 506 C C . ARG A 1 69 ? 4.66 -15.812 -5.398 1 94.5 69 ARG A C 1
ATOM 508 O O . ARG A 1 69 ? 5.316 -15.344 -6.328 1 94.5 69 ARG A O 1
ATOM 515 N N . ILE A 1 70 ? 3.979 -15.102 -4.543 1 95.62 70 ILE A N 1
ATOM 516 C CA . ILE A 1 70 ? 4.062 -13.641 -4.562 1 95.62 70 ILE A CA 1
ATOM 517 C C . ILE A 1 70 ? 5.238 -13.18 -3.705 1 95.62 70 ILE A C 1
ATOM 519 O O . ILE A 1 70 ? 5.195 -13.273 -2.477 1 95.62 70 ILE A O 1
ATOM 523 N N . ASP A 1 71 ? 6.238 -12.578 -4.352 1 94.88 71 ASP A N 1
ATOM 524 C CA . ASP A 1 71 ? 7.48 -12.219 -3.672 1 94.88 71 ASP A CA 1
ATOM 525 C C . ASP A 1 71 ? 7.402 -10.812 -3.092 1 94.88 71 ASP A C 1
ATOM 527 O O . ASP A 1 71 ? 7.98 -10.531 -2.039 1 94.88 71 ASP A O 1
ATOM 531 N N . SER A 1 72 ? 6.742 -9.945 -3.812 1 96.69 72 SER A N 1
ATOM 532 C CA . SER A 1 72 ? 6.617 -8.578 -3.311 1 96.69 72 SER A CA 1
ATOM 533 C C . SER A 1 72 ? 5.375 -7.898 -3.879 1 96.69 72 SER A C 1
ATOM 535 O O . SER A 1 72 ? 4.965 -8.18 -5.004 1 96.69 72 SER A O 1
ATOM 537 N N . VAL A 1 73 ? 4.75 -7.074 -3.078 1 98.25 73 VAL A N 1
ATOM 538 C CA . VAL A 1 73 ? 3.66 -6.184 -3.453 1 98.25 73 VAL A CA 1
ATOM 539 C C . VAL A 1 73 ? 3.979 -4.758 -3 1 98.25 73 VAL A C 1
ATOM 541 O O . VAL A 1 73 ? 4.238 -4.52 -1.818 1 98.25 73 VAL A O 1
ATOM 544 N N . SER A 1 74 ? 3.996 -3.85 -3.947 1 98.31 74 SER A N 1
ATOM 545 C CA . SER A 1 74 ? 4.234 -2.439 -3.658 1 98.31 74 SER A CA 1
ATOM 546 C C . SER A 1 74 ? 3.033 -1.584 -4.043 1 98.31 74 SER A C 1
ATOM 548 O O . SER A 1 74 ? 2.619 -1.574 -5.207 1 98.31 74 SER A O 1
ATOM 550 N N . GLN A 1 75 ? 2.461 -0.924 -3.078 1 98.38 75 GLN A N 1
ATOM 551 C CA . GLN A 1 75 ? 1.396 0.049 -3.297 1 98.38 75 GLN A CA 1
ATOM 552 C C . GLN A 1 75 ? 1.876 1.466 -2.996 1 98.38 75 GLN A C 1
ATOM 554 O O . GLN A 1 75 ? 2.068 1.828 -1.833 1 98.38 75 GLN A O 1
ATOM 559 N N . ASN A 1 76 ? 1.989 2.227 -4.016 1 97.94 76 ASN A N 1
ATOM 560 C CA . ASN A 1 76 ? 2.494 3.586 -3.865 1 97.94 76 ASN A CA 1
ATOM 561 C C . ASN A 1 76 ? 1.452 4.621 -4.285 1 97.94 76 ASN A C 1
ATOM 563 O O . ASN A 1 76 ? 0.765 4.441 -5.293 1 97.94 76 ASN A O 1
ATOM 567 N N . LYS A 1 77 ? 1.251 5.598 -3.461 1 97 77 LYS A N 1
ATOM 568 C CA . LYS A 1 77 ? 0.483 6.805 -3.76 1 97 77 LYS A CA 1
ATOM 569 C C . LYS A 1 77 ? 1.373 8.047 -3.736 1 97 77 LYS A C 1
ATOM 571 O O . LYS A 1 77 ? 2.02 8.328 -2.729 1 97 77 LYS A O 1
ATOM 576 N N . GLU A 1 78 ? 1.437 8.797 -4.812 1 95 78 GLU A N 1
ATOM 577 C CA . GLU A 1 78 ? 2.281 9.992 -4.871 1 95 78 GLU A CA 1
ATOM 578 C C . GLU A 1 78 ? 1.536 11.164 -5.496 1 95 78 GLU A C 1
ATOM 580 O O . GLU A 1 78 ? 0.715 10.977 -6.398 1 95 78 GLU A O 1
ATOM 585 N N . THR A 1 79 ? 1.841 12.344 -5.055 1 92.62 79 THR A N 1
ATOM 586 C CA . THR A 1 79 ? 1.269 13.539 -5.66 1 92.62 79 THR A CA 1
ATOM 587 C C . THR A 1 79 ? 1.605 13.609 -7.148 1 92.62 79 THR A C 1
ATOM 589 O O . THR A 1 79 ? 2.75 13.375 -7.543 1 92.62 79 THR A O 1
ATOM 592 N N . TYR A 1 80 ? 0.61 13.836 -7.938 1 86.75 80 TYR A N 1
ATOM 593 C CA . TYR A 1 80 ? 0.796 13.875 -9.383 1 86.75 80 TYR A CA 1
ATOM 594 C C . TYR A 1 80 ? 0.669 15.297 -9.914 1 86.75 80 TYR A C 1
ATOM 596 O O . TYR A 1 80 ? 1.564 15.789 -10.602 1 86.75 80 TYR A O 1
ATOM 604 N N . THR A 1 81 ? -0.375 15.938 -9.602 1 81.81 81 THR A N 1
ATOM 605 C CA . THR A 1 81 ? -0.54 17.312 -10.039 1 81.81 81 THR A CA 1
ATOM 606 C C . THR A 1 81 ? -0.922 18.219 -8.867 1 81.81 81 THR A C 1
ATOM 608 O O . THR A 1 81 ? -1.703 17.812 -8 1 81.81 81 THR A O 1
ATOM 611 N N . VAL A 1 82 ? -0.091 19.344 -8.812 1 70.69 82 VAL A N 1
ATOM 612 C CA . VAL A 1 82 ? -0.354 20.391 -7.828 1 70.69 82 VAL A CA 1
ATOM 613 C C . VAL A 1 82 ? -0.704 21.703 -8.539 1 70.69 82 VAL A C 1
ATOM 615 O O . VAL A 1 82 ? -0.066 22.062 -9.523 1 70.69 82 VAL A O 1
ATOM 618 N N . THR A 1 83 ? -1.783 22.156 -8.062 1 69.56 83 THR A N 1
ATOM 619 C CA . THR A 1 83 ? -2.154 23.422 -8.664 1 69.56 83 THR A CA 1
ATOM 620 C C . THR A 1 83 ? -1.191 24.531 -8.242 1 69.56 83 THR A C 1
ATOM 622 O O . THR A 1 83 ? -0.29 24.297 -7.434 1 69.56 83 THR A O 1
ATOM 625 N N . ARG A 1 84 ? -1.479 25.656 -8.922 1 64.38 84 ARG A N 1
ATOM 626 C CA . ARG A 1 84 ? -0.71 26.859 -8.609 1 64.38 84 ARG A CA 1
ATOM 627 C C . ARG A 1 84 ? -0.887 27.266 -7.148 1 64.38 84 ARG A C 1
ATOM 629 O O . ARG A 1 84 ? 0.039 27.781 -6.527 1 64.38 84 ARG A O 1
ATOM 636 N N . ALA A 1 85 ? -2.062 27.031 -6.637 1 64.25 85 ALA A N 1
ATOM 637 C CA . ALA A 1 85 ? -2.357 27.391 -5.254 1 64.25 85 ALA A CA 1
ATOM 638 C C . ALA A 1 85 ? -1.813 26.359 -4.281 1 64.25 85 ALA A C 1
ATOM 640 O O . ALA A 1 85 ? -2.215 26.312 -3.115 1 64.25 85 ALA A O 1
ATOM 641 N N . ALA A 1 86 ? -1.102 25.5 -4.832 1 64.88 86 ALA A N 1
ATOM 642 C CA . ALA A 1 86 ? -0.409 24.484 -4.055 1 64.88 86 ALA A CA 1
ATOM 643 C C . ALA A 1 86 ? -1.395 23.469 -3.488 1 64.88 86 ALA A C 1
ATOM 645 O O . ALA A 1 86 ? -1.182 22.922 -2.4 1 64.88 86 ALA A O 1
ATOM 646 N N . VAL A 1 87 ? -2.51 23.5 -4.152 1 70.19 87 VAL A N 1
ATOM 647 C CA . VAL A 1 87 ? -3.516 22.516 -3.748 1 70.19 87 VAL A CA 1
ATOM 648 C C . VAL A 1 87 ? -3.365 21.25 -4.578 1 70.19 87 VAL A C 1
ATOM 650 O O . VAL A 1 87 ? -3.207 21.312 -5.801 1 70.19 87 VAL A O 1
ATOM 653 N N . ILE A 1 88 ? -3.4 20.078 -3.912 1 75.75 88 ILE A N 1
ATOM 654 C CA . ILE A 1 88 ? -3.287 18.812 -4.625 1 75.75 88 ILE A CA 1
ATOM 655 C C . ILE A 1 88 ? -4.57 18.547 -5.406 1 75.75 88 ILE A C 1
ATOM 657 O O . ILE A 1 88 ? -5.668 18.609 -4.855 1 75.75 88 ILE A O 1
ATOM 661 N N . ASN A 1 89 ? -4.371 18.172 -6.66 1 81.94 89 ASN A N 1
ATOM 662 C CA . ASN A 1 89 ? -5.52 17.875 -7.508 1 81.94 89 ASN A CA 1
ATOM 663 C C . ASN A 1 89 ? -5.613 16.375 -7.809 1 81.94 89 ASN A C 1
ATOM 665 O O . ASN A 1 89 ? -6.707 15.836 -7.984 1 81.94 89 ASN A O 1
ATOM 669 N N . GLU A 1 90 ? -4.434 15.828 -7.875 1 90 90 GLU A N 1
ATOM 670 C CA . GLU A 1 90 ? -4.438 14.43 -8.273 1 90 90 GLU A CA 1
ATOM 671 C C . GLU A 1 90 ? -3.291 13.664 -7.613 1 90 90 GLU A C 1
ATOM 673 O O . GLU A 1 90 ? -2.234 14.234 -7.34 1 90 90 GLU A O 1
ATOM 678 N N . TYR A 1 91 ? -3.58 12.391 -7.438 1 93.31 91 TYR A N 1
ATOM 679 C CA . TYR A 1 91 ? -2.553 11.43 -7.035 1 93.31 91 TYR A CA 1
ATOM 680 C C . TYR A 1 91 ? -2.357 10.359 -8.102 1 93.31 91 TYR A C 1
ATOM 682 O O . TYR A 1 91 ? -3.285 10.039 -8.852 1 93.31 91 TYR A O 1
ATOM 690 N N . LEU A 1 92 ? -1.13 9.898 -8.188 1 96.44 92 LEU A N 1
ATOM 691 C CA . LEU A 1 92 ? -0.828 8.695 -8.961 1 96.44 92 LEU A CA 1
ATOM 692 C C . LEU A 1 92 ? -0.725 7.473 -8.062 1 96.44 92 LEU A C 1
ATOM 694 O O . LEU A 1 92 ? 0.045 7.469 -7.098 1 96.44 92 LEU A O 1
ATOM 698 N N . LEU A 1 93 ? -1.599 6.516 -8.336 1 97.62 93 LEU A N 1
ATOM 699 C CA . LEU A 1 93 ? -1.531 5.227 -7.656 1 97.62 93 LEU A CA 1
ATOM 700 C C . LEU A 1 93 ? -0.754 4.215 -8.492 1 97.62 93 LEU A C 1
ATOM 702 O O . LEU A 1 93 ? -0.997 4.074 -9.688 1 97.62 93 LEU A O 1
ATOM 706 N N . ILE A 1 94 ? 0.229 3.537 -7.863 1 98.69 94 ILE A N 1
ATOM 707 C CA . ILE A 1 94 ? 1.04 2.539 -8.555 1 98.69 94 ILE A CA 1
ATOM 708 C C . ILE A 1 94 ? 1.022 1.229 -7.766 1 98.69 94 ILE A C 1
ATOM 710 O O . ILE A 1 94 ? 1.375 1.202 -6.586 1 98.69 94 ILE A O 1
ATOM 714 N N . LEU A 1 95 ? 0.578 0.16 -8.359 1 98.75 95 LEU A N 1
ATOM 715 C CA . LEU A 1 95 ? 0.635 -1.18 -7.789 1 98.75 95 LEU A CA 1
ATOM 716 C C . LEU A 1 95 ? 1.596 -2.066 -8.578 1 98.75 95 LEU A C 1
ATOM 718 O O . LEU A 1 95 ? 1.405 -2.285 -9.773 1 98.75 95 LEU A O 1
ATOM 722 N N . THR A 1 96 ? 2.629 -2.514 -7.953 1 98.81 96 THR A N 1
ATOM 723 C CA . THR A 1 96 ? 3.605 -3.396 -8.586 1 98.81 96 THR A CA 1
ATOM 724 C C . THR A 1 96 ? 3.688 -4.727 -7.84 1 98.81 96 THR A C 1
ATOM 726 O O . THR A 1 96 ? 3.801 -4.754 -6.613 1 98.81 96 THR A O 1
ATOM 729 N N . VAL A 1 97 ? 3.65 -5.828 -8.555 1 98.69 97 VAL A N 1
ATOM 730 C CA . VAL A 1 97 ? 3.729 -7.164 -7.973 1 98.69 97 VAL A CA 1
ATOM 731 C C . VAL A 1 97 ? 4.852 -7.953 -8.641 1 98.69 97 VAL A C 1
ATOM 733 O O . VAL A 1 97 ? 4.984 -7.945 -9.867 1 98.69 97 VAL A O 1
ATOM 736 N N . GLU A 1 98 ? 5.676 -8.531 -7.863 1 98.19 98 GLU A N 1
ATOM 737 C CA . GLU A 1 98 ? 6.672 -9.492 -8.328 1 98.19 98 GLU A CA 1
ATOM 738 C C . GLU A 1 98 ? 6.309 -10.906 -7.898 1 98.19 98 GLU A C 1
ATOM 740 O O . GLU A 1 98 ? 5.941 -11.141 -6.746 1 98.19 98 GLU A O 1
ATOM 745 N N . ALA A 1 99 ? 6.453 -11.859 -8.82 1 97.5 99 ALA A N 1
ATOM 746 C CA . ALA A 1 99 ? 6.02 -13.227 -8.547 1 97.5 99 ALA A CA 1
ATOM 747 C C . ALA A 1 99 ? 6.922 -14.242 -9.25 1 97.5 99 ALA A C 1
ATOM 749 O O . ALA A 1 99 ? 7.617 -13.898 -10.211 1 97.5 99 ALA A O 1
ATOM 750 N N . GLN A 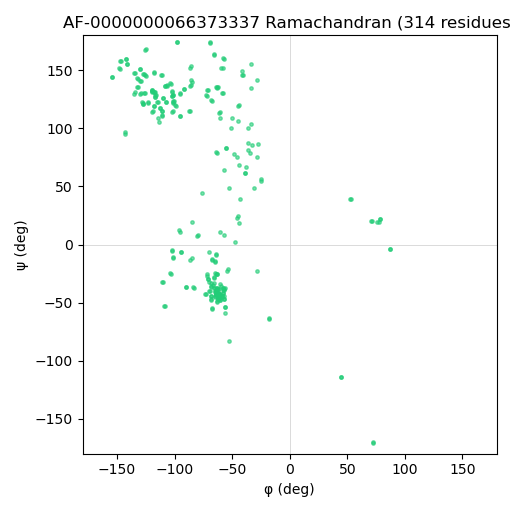1 100 ? 6.91 -15.43 -8.719 1 95.38 100 GLN A N 1
ATOM 751 C CA . GLN A 1 100 ? 7.68 -16.547 -9.25 1 95.38 100 GLN A CA 1
ATOM 752 C C . GLN A 1 100 ? 6.832 -17.812 -9.312 1 95.38 100 GLN A C 1
ATOM 754 O O . GLN A 1 100 ? 6.129 -18.156 -8.359 1 95.38 100 GLN A O 1
ATOM 759 N N . VAL A 1 101 ? 6.844 -18.469 -10.43 1 95.62 101 VAL A N 1
ATOM 760 C CA . VAL A 1 101 ? 6.188 -19.766 -10.562 1 95.62 101 VAL A CA 1
ATOM 761 C C . VAL A 1 101 ? 7.141 -20.875 -10.125 1 95.62 101 VAL A C 1
ATOM 763 O O . VAL A 1 101 ? 8.328 -20.844 -10.469 1 95.62 101 VAL A O 1
ATOM 766 N N . LEU A 1 102 ? 6.609 -21.812 -9.359 1 93.38 102 LEU A N 1
ATOM 767 C CA . LEU A 1 102 ? 7.395 -22.969 -8.93 1 93.38 102 LEU A CA 1
ATOM 768 C C . LEU A 1 102 ? 6.707 -24.266 -9.312 1 93.38 102 LEU A C 1
ATOM 770 O O . LEU A 1 102 ? 5.477 -24.344 -9.305 1 93.38 102 LEU A O 1
ATOM 774 N N . LYS A 1 103 ? 7.488 -25.266 -9.648 1 92.38 103 LYS A N 1
ATOM 775 C CA . LYS A 1 103 ? 7.078 -26.656 -9.797 1 92.38 103 LYS A CA 1
ATOM 776 C C . LYS A 1 103 ? 7.816 -27.562 -8.805 1 92.38 103 LYS A C 1
ATOM 778 O O . LYS A 1 103 ? 9.047 -27.672 -8.867 1 92.38 103 LYS A O 1
ATOM 783 N N . ARG A 1 104 ? 7.09 -28.125 -7.91 1 87.31 104 ARG A N 1
ATOM 784 C CA . ARG A 1 104 ? 7.688 -28.953 -6.871 1 87.31 104 ARG A CA 1
ATOM 785 C C . ARG A 1 104 ? 8.805 -28.203 -6.152 1 87.31 104 ARG A C 1
ATOM 787 O O . ARG A 1 104 ? 9.906 -28.734 -5.984 1 87.31 104 ARG A O 1
ATOM 794 N N . GLY A 1 105 ? 8.57 -26.875 -5.918 1 86.88 105 GLY A N 1
ATOM 795 C CA . GLY A 1 105 ? 9.5 -26.094 -5.125 1 86.88 105 GLY A CA 1
ATOM 796 C C . GLY A 1 105 ? 10.625 -25.5 -5.949 1 86.88 105 GLY A C 1
ATOM 797 O O . GLY A 1 105 ? 11.422 -24.703 -5.438 1 86.88 105 GLY A O 1
ATOM 798 N N . GLU A 1 106 ? 10.68 -25.812 -7.262 1 90.56 106 GLU A N 1
ATOM 799 C CA . GLU A 1 106 ? 11.742 -25.328 -8.133 1 90.56 106 GLU A CA 1
ATOM 800 C C . GLU A 1 106 ? 11.219 -24.234 -9.078 1 90.56 106 GLU A C 1
ATOM 802 O O . GLU A 1 106 ? 10.141 -24.391 -9.656 1 90.56 106 GLU A O 1
ATOM 807 N N . PRO A 1 107 ? 11.992 -23.172 -9.25 1 92.12 107 PRO A N 1
ATOM 808 C CA . PRO A 1 107 ? 11.539 -22.094 -10.125 1 92.12 107 PRO A CA 1
ATOM 809 C C . PRO A 1 107 ? 11.391 -22.531 -11.578 1 92.12 107 PRO A C 1
ATOM 811 O O . PRO A 1 107 ? 12.219 -23.297 -12.086 1 92.12 107 PRO A O 1
ATOM 814 N N . VAL A 1 108 ? 10.375 -22.141 -12.102 1 92.12 108 VAL A N 1
ATOM 815 C CA . VAL A 1 108 ? 10.109 -22.344 -13.523 1 92.12 108 VAL A CA 1
ATOM 816 C C . VAL A 1 108 ? 10.148 -21 -14.242 1 92.12 108 VAL A C 1
ATOM 818 O O . VAL A 1 108 ? 9.305 -20.125 -13.992 1 92.12 108 VAL A O 1
ATOM 821 N N . GLY A 1 109 ? 11.125 -20.812 -15.148 1 91.44 109 GLY A N 1
ATOM 822 C CA . GLY A 1 109 ? 11.25 -19.547 -15.852 1 91.44 109 GLY A CA 1
ATOM 823 C C . GLY A 1 109 ? 11.758 -18.422 -14.977 1 91.44 109 GLY A C 1
ATOM 824 O O . GLY A 1 109 ? 12.32 -18.672 -13.906 1 91.44 109 GLY A O 1
ATOM 825 N N . LYS A 1 110 ? 11.68 -17.234 -15.531 1 93.31 110 LYS A N 1
ATOM 826 C CA . LYS A 1 110 ? 12.109 -16.031 -14.828 1 93.31 110 LYS A CA 1
ATOM 827 C C . LYS A 1 110 ? 10.984 -15.453 -13.969 1 93.31 110 LYS A C 1
ATOM 829 O O . LYS A 1 110 ? 9.805 -15.648 -14.273 1 93.31 110 LYS A O 1
ATOM 834 N N . PRO A 1 111 ? 11.336 -14.766 -12.898 1 95.12 111 PRO A N 1
ATOM 835 C CA . PRO A 1 111 ? 10.305 -14.031 -12.164 1 95.12 111 PRO A CA 1
ATOM 836 C C . PRO A 1 111 ? 9.562 -13.016 -13.031 1 95.12 111 PRO A C 1
ATOM 838 O O . PRO A 1 111 ? 10.109 -12.531 -14.023 1 95.12 111 PRO A O 1
ATOM 841 N N . MET A 1 112 ? 8.359 -12.789 -12.641 1 96.31 112 MET A N 1
ATOM 842 C CA . MET A 1 112 ? 7.574 -11.805 -13.383 1 96.31 112 MET A CA 1
ATOM 843 C C . MET A 1 112 ? 7.312 -10.57 -12.523 1 96.31 112 MET A C 1
ATOM 845 O O . MET A 1 112 ? 7.215 -10.664 -11.297 1 96.31 112 MET A O 1
ATOM 849 N N . THR A 1 113 ? 7.281 -9.453 -13.219 1 98.19 113 THR A N 1
ATOM 850 C CA . THR A 1 113 ? 6.883 -8.18 -12.625 1 98.19 113 THR A CA 1
ATOM 851 C C . THR A 1 113 ? 5.711 -7.57 -13.383 1 98.19 113 THR A C 1
ATOM 853 O O . THR A 1 113 ? 5.773 -7.402 -14.602 1 98.19 113 THR A O 1
ATOM 856 N N . VAL A 1 114 ? 4.637 -7.328 -12.688 1 98.31 114 VAL A N 1
ATOM 857 C CA . VAL A 1 114 ? 3.469 -6.68 -13.273 1 98.31 114 VAL A CA 1
ATOM 858 C C . VAL A 1 114 ? 3.176 -5.375 -12.531 1 98.31 114 VAL A C 1
ATOM 860 O O . VAL A 1 114 ? 3.152 -5.348 -11.305 1 98.31 114 VAL A O 1
ATOM 863 N N . SER A 1 115 ? 2.945 -4.293 -13.266 1 98.69 115 SER A N 1
ATOM 864 C CA . SER A 1 115 ? 2.656 -2.986 -12.68 1 98.69 115 SER A CA 1
ATOM 865 C C . SER A 1 115 ? 1.437 -2.346 -13.336 1 98.69 115 SER A C 1
ATOM 867 O O . SER A 1 115 ? 1.279 -2.404 -14.555 1 98.69 115 SER A O 1
ATOM 869 N N . VAL A 1 116 ? 0.586 -1.797 -12.539 1 98.62 116 VAL A N 1
ATOM 870 C CA . VAL A 1 116 ? -0.575 -1.044 -13 1 98.62 116 VAL A CA 1
ATOM 871 C C . VAL A 1 116 ? -0.597 0.332 -12.336 1 98.62 116 VAL A C 1
ATOM 873 O O . VAL A 1 116 ? -0.208 0.475 -11.18 1 98.62 116 VAL A O 1
ATOM 876 N N . ARG A 1 117 ? -1.089 1.354 -13.062 1 98.56 117 ARG A N 1
ATOM 877 C CA . ARG A 1 117 ? -1.162 2.723 -12.562 1 98.56 117 ARG A CA 1
ATOM 878 C C . ARG A 1 117 ? -2.535 3.33 -12.828 1 98.56 117 ARG A C 1
ATOM 880 O O . ARG A 1 117 ? -3.141 3.076 -13.875 1 98.56 117 ARG A O 1
ATOM 887 N N . ARG A 1 118 ? -3.006 4.102 -11.938 1 97.62 118 ARG A N 1
ATOM 888 C CA . ARG A 1 118 ? -4.254 4.848 -12.062 1 97.62 118 ARG A CA 1
ATOM 889 C C . ARG A 1 118 ? -4.125 6.234 -11.445 1 97.62 118 ARG A C 1
ATOM 891 O O . ARG A 1 118 ? -3.303 6.445 -10.547 1 97.62 118 ARG A O 1
ATOM 898 N N . ILE A 1 119 ? -4.934 7.121 -11.914 1 95.25 119 ILE A N 1
ATOM 899 C CA . ILE A 1 119 ? -4.969 8.469 -11.367 1 95.25 119 ILE A CA 1
ATOM 900 C C . ILE A 1 119 ? -6.176 8.625 -10.445 1 95.25 119 ILE A C 1
ATOM 902 O O . ILE A 1 119 ? -7.285 8.203 -10.789 1 95.25 119 ILE A O 1
ATOM 906 N N . LEU A 1 120 ? -5.984 9.07 -9.273 1 94 120 LEU A N 1
ATOM 907 C CA . LEU A 1 120 ? -7.023 9.422 -8.305 1 94 120 LEU A CA 1
ATOM 908 C C . LEU A 1 120 ? -7.234 10.93 -8.25 1 94 120 LEU A C 1
ATOM 910 O O . LEU A 1 120 ? -6.344 11.664 -7.816 1 94 120 LEU A O 1
ATOM 914 N N . ASP A 1 121 ? -8.391 11.312 -8.656 1 88.5 121 ASP A N 1
ATOM 915 C CA . ASP A 1 121 ? -8.742 12.727 -8.555 1 88.5 121 ASP A CA 1
ATOM 916 C C . ASP A 1 121 ? -8.992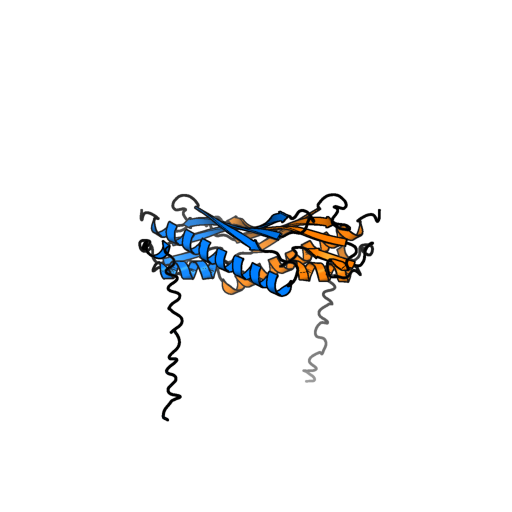 13.117 -7.098 1 88.5 121 ASP A C 1
ATOM 918 O O . ASP A 1 121 ? -9.703 12.414 -6.375 1 88.5 121 ASP A O 1
ATOM 922 N N . TYR A 1 122 ? -8.273 14.188 -6.77 1 82.25 122 TYR A N 1
ATOM 923 C CA . TYR A 1 122 ? -8.406 14.656 -5.395 1 82.25 122 TYR A CA 1
ATOM 924 C C . TYR A 1 122 ? -9.078 16.016 -5.344 1 82.25 122 TYR A C 1
ATOM 926 O O . TYR A 1 122 ? -8.633 16.969 -6.004 1 82.25 122 TYR A O 1
ATOM 934 N N . ALA A 1 123 ? -10.383 16.016 -4.918 1 67.06 123 ALA A N 1
ATOM 935 C CA . ALA A 1 123 ? -11.055 17.297 -4.66 1 67.06 123 ALA A CA 1
ATOM 936 C C . ALA A 1 123 ? -11.453 17.422 -3.193 1 67.06 123 ALA A C 1
ATOM 938 O O . ALA A 1 123 ? -11.828 16.422 -2.561 1 67.06 123 ALA A O 1
ATOM 939 N N . ASP A 1 124 ? -11.172 18.438 -2.574 1 60.72 124 ASP A N 1
ATOM 940 C CA . ASP A 1 124 ? -11.219 18.781 -1.153 1 60.72 124 ASP A CA 1
ATOM 941 C C . ASP A 1 124 ? -12.609 18.5 -0.572 1 60.72 124 ASP A C 1
ATOM 943 O O . ASP A 1 124 ? -12.734 18.203 0.62 1 60.72 124 ASP A O 1
ATOM 947 N N . ASN A 1 125 ? -13.672 18.406 -1.222 1 58.16 125 ASN A N 1
ATOM 948 C CA . ASN A 1 125 ? -14.953 18.641 -0.57 1 58.16 125 ASN A CA 1
ATOM 949 C C . ASN A 1 125 ? -15.477 17.359 0.087 1 58.16 125 ASN A C 1
ATOM 951 O O . ASN A 1 125 ? -16.359 17.422 0.944 1 58.16 125 ASN A O 1
ATOM 955 N N . GLU A 1 126 ? -15 16.234 -0.14 1 62.09 126 GLU A N 1
ATOM 956 C CA . GLU A 1 126 ? -15.648 15.086 0.489 1 62.09 126 GLU A CA 1
ATOM 957 C C . GLU A 1 126 ? -14.617 14.047 0.921 1 62.09 126 GLU A C 1
ATOM 959 O O . GLU A 1 126 ? -14.352 13.086 0.192 1 62.09 126 GLU A O 1
ATOM 964 N N . ILE A 1 127 ? -14.25 14.125 2.217 1 61.88 127 ILE A N 1
ATOM 965 C CA . ILE A 1 127 ? -13.141 13.336 2.736 1 61.88 127 ILE A CA 1
ATOM 966 C C . ILE A 1 127 ? -13.508 11.852 2.725 1 61.88 127 ILE A C 1
ATOM 968 O O . ILE A 1 127 ? -12.766 11.023 2.189 1 61.88 127 ILE A O 1
ATOM 972 N N . LEU A 1 128 ? -14.688 11.531 3.414 1 63.06 128 LEU A N 1
ATOM 973 C CA . LEU A 1 128 ? -15.086 10.133 3.525 1 63.06 128 LEU A CA 1
ATOM 974 C C . LEU A 1 128 ? -15.258 9.508 2.145 1 63.06 128 LEU A C 1
ATOM 976 O O . LEU A 1 128 ? -14.797 8.391 1.904 1 63.06 128 LEU A O 1
ATOM 980 N N . GLY A 1 129 ? -15.805 10.195 1.311 1 76.75 129 GLY A N 1
ATOM 981 C CA . GLY A 1 129 ? -16 9.727 -0.05 1 76.75 129 GLY A CA 1
ATOM 982 C C . GLY A 1 129 ? -14.703 9.477 -0.79 1 76.75 129 GLY A C 1
ATOM 983 O O . GLY A 1 129 ? -14.578 8.492 -1.521 1 76.75 129 GLY A O 1
ATOM 984 N N . LYS A 1 130 ? -13.68 10.148 -0.387 1 83.5 130 LYS A N 1
ATOM 985 C CA . LYS A 1 130 ? -12.414 10.031 -1.11 1 83.5 130 LYS A CA 1
ATOM 986 C C . LYS A 1 130 ? -11.633 8.805 -0.652 1 83.5 130 LYS A C 1
ATOM 988 O O . LYS A 1 130 ? -10.953 8.156 -1.454 1 83.5 130 LYS A O 1
ATOM 993 N N . GLN A 1 131 ? -11.703 8.539 0.603 1 86.31 131 GLN A N 1
ATOM 994 C CA . GLN A 1 131 ? -11.055 7.324 1.09 1 86.31 131 GLN A CA 1
ATOM 995 C C . GLN A 1 131 ? -11.664 6.082 0.447 1 86.31 131 GLN A C 1
ATOM 997 O O . GLN A 1 131 ? -10.945 5.16 0.066 1 86.31 131 GLN A O 1
ATOM 1002 N N . GLU A 1 132 ? -12.945 6.102 0.398 1 89.94 132 GLU A N 1
ATOM 1003 C CA . GLU A 1 132 ? -13.633 4.977 -0.229 1 89.94 132 GLU A CA 1
ATOM 1004 C C . GLU A 1 132 ? -13.281 4.871 -1.711 1 89.94 132 GLU A C 1
ATOM 1006 O O . GLU A 1 132 ? -13.109 3.77 -2.236 1 89.94 132 GLU A O 1
ATOM 1011 N N . GLU A 1 133 ? -13.234 5.996 -2.33 1 91.88 133 GLU A N 1
ATOM 1012 C CA . GLU A 1 133 ? -12.836 6.023 -3.736 1 91.88 133 GLU A CA 1
ATOM 1013 C C . GLU A 1 133 ? -11.445 5.438 -3.932 1 91.88 133 GLU A C 1
ATOM 1015 O O . GLU A 1 133 ? -11.234 4.609 -4.82 1 91.88 133 GLU A O 1
ATOM 1020 N N . GLU A 1 134 ? -10.531 5.785 -3.121 1 93.88 134 GLU A N 1
ATOM 1021 C CA . GLU A 1 134 ? -9.172 5.273 -3.215 1 93.88 134 GLU A CA 1
ATOM 1022 C C . GLU A 1 134 ? -9.133 3.76 -3.018 1 93.88 134 GLU A C 1
ATOM 1024 O O . GLU A 1 134 ? -8.477 3.045 -3.775 1 93.88 134 GLU A O 1
ATOM 1029 N N . GLU A 1 135 ? -9.852 3.348 -2.018 1 94 135 GLU A N 1
ATOM 1030 C CA . GLU A 1 135 ? -9.875 1.912 -1.758 1 94 135 GLU A CA 1
ATOM 1031 C C . GLU A 1 135 ? -10.469 1.147 -2.938 1 94 135 GLU A C 1
ATOM 1033 O O . GLU A 1 135 ? -10.008 0.055 -3.273 1 94 135 GLU A O 1
ATOM 1038 N N . THR A 1 136 ? -11.453 1.689 -3.537 1 96.19 136 THR A N 1
ATOM 1039 C CA . THR A 1 136 ? -12.07 1.071 -4.703 1 96.19 136 THR A CA 1
ATOM 1040 C C . THR A 1 136 ? -11.07 0.966 -5.852 1 96.19 136 THR A C 1
ATOM 1042 O O . THR A 1 136 ? -10.984 -0.069 -6.516 1 96.19 136 THR A O 1
ATOM 1045 N N . LEU A 1 137 ? -10.32 2.02 -6.066 1 96.88 137 LEU A N 1
ATOM 1046 C CA . LEU A 1 137 ? -9.32 2.006 -7.129 1 96.88 137 LEU A CA 1
ATOM 1047 C C . LEU A 1 137 ? -8.242 0.958 -6.848 1 96.88 137 LEU A C 1
ATOM 1049 O O . LEU A 1 137 ? -7.824 0.236 -7.758 1 96.88 137 LEU A O 1
ATOM 1053 N N . TRP A 1 138 ? -7.801 0.804 -5.594 1 97.38 138 TRP A N 1
ATOM 1054 C CA . TRP A 1 138 ? -6.82 -0.219 -5.246 1 97.38 138 TRP A CA 1
ATOM 1055 C C . TRP A 1 138 ? -7.375 -1.615 -5.508 1 97.38 138 TRP A C 1
ATOM 1057 O O . TRP A 1 138 ? -6.664 -2.484 -6.023 1 97.38 138 TRP A O 1
ATOM 1067 N N . ALA A 1 139 ? -8.602 -1.79 -5.164 1 97.38 139 ALA A N 1
ATOM 1068 C CA . ALA A 1 139 ? -9.234 -3.084 -5.395 1 97.38 139 ALA A CA 1
ATOM 1069 C C . ALA A 1 139 ? -9.289 -3.41 -6.887 1 97.38 139 ALA A C 1
ATOM 1071 O O . ALA A 1 139 ? -9.016 -4.543 -7.289 1 97.38 139 ALA A O 1
ATOM 1072 N N . GLU A 1 140 ? -9.617 -2.449 -7.652 1 98.31 140 GLU A N 1
ATOM 1073 C CA . GLU A 1 140 ? -9.648 -2.629 -9.102 1 98.31 140 GLU A CA 1
ATOM 1074 C C . GLU A 1 140 ? -8.258 -2.939 -9.648 1 98.31 140 GLU A C 1
ATOM 1076 O O . GLU A 1 140 ? -8.117 -3.77 -10.547 1 98.31 140 GLU A O 1
ATOM 1081 N N . MET A 1 141 ? -7.309 -2.289 -9.109 1 98.69 141 MET A N 1
ATOM 1082 C CA . MET A 1 141 ? -5.938 -2.5 -9.562 1 98.69 141 MET A CA 1
ATOM 1083 C C . MET A 1 141 ? -5.449 -3.896 -9.188 1 98.69 141 MET A C 1
ATOM 1085 O O . MET A 1 141 ? -4.719 -4.527 -9.953 1 98.69 141 MET A O 1
ATOM 1089 N N . ARG A 1 142 ? -5.848 -4.391 -8.039 1 98.5 142 ARG A N 1
ATOM 1090 C CA . ARG A 1 142 ? -5.512 -5.758 -7.66 1 98.5 142 ARG A CA 1
ATOM 1091 C C . ARG A 1 142 ? -6.137 -6.766 -8.617 1 98.5 142 ARG A C 1
ATOM 1093 O O . ARG A 1 142 ? -5.512 -7.766 -8.969 1 98.5 142 ARG A O 1
ATOM 1100 N N . GLN A 1 143 ? -7.32 -6.48 -9.047 1 98.19 143 GLN A N 1
ATOM 1101 C CA . GLN A 1 143 ? -7.961 -7.332 -10.039 1 98.19 143 GLN A CA 1
ATOM 1102 C C . GLN A 1 143 ? -7.203 -7.293 -11.367 1 98.19 143 GLN A C 1
ATOM 1104 O O . GLN A 1 143 ? -6.973 -8.336 -11.984 1 98.19 143 GLN A O 1
ATOM 1109 N N . ASP A 1 144 ? -6.836 -6.125 -11.758 1 98.62 144 ASP A N 1
ATOM 1110 C CA . ASP A 1 144 ? -6.113 -5.953 -13.016 1 98.62 144 ASP A CA 1
ATOM 1111 C C . ASP A 1 144 ? -4.777 -6.688 -12.984 1 98.62 144 ASP A C 1
ATOM 1113 O O . ASP A 1 144 ? -4.43 -7.391 -13.938 1 98.62 144 ASP A O 1
ATOM 1117 N N . VAL A 1 145 ? -4.055 -6.539 -11.945 1 98.62 145 VAL A N 1
ATOM 1118 C CA . VAL A 1 145 ? -2.75 -7.184 -11.828 1 98.62 145 VAL A CA 1
ATOM 1119 C C . VAL A 1 145 ? -2.92 -8.703 -11.82 1 98.62 145 VAL A C 1
ATOM 1121 O O . VAL A 1 145 ? -2.148 -9.422 -12.461 1 98.62 145 VAL A O 1
ATOM 1124 N N . ALA A 1 146 ? -3.908 -9.188 -11.109 1 98.31 146 ALA A N 1
ATOM 1125 C CA . ALA A 1 146 ? -4.172 -10.625 -11.062 1 98.31 146 ALA A CA 1
ATOM 1126 C C . ALA A 1 146 ? -4.434 -11.172 -12.461 1 98.31 146 ALA A C 1
ATOM 1128 O O . ALA A 1 146 ? -3.891 -12.219 -12.836 1 98.31 146 ALA A O 1
ATOM 1129 N N . GLU A 1 147 ? -5.219 -10.461 -13.227 1 97.31 147 GLU A N 1
ATOM 1130 C CA . GLU A 1 147 ? -5.535 -10.883 -14.586 1 97.31 147 GLU A CA 1
ATOM 1131 C C . GLU A 1 147 ? -4.285 -10.906 -15.461 1 97.31 147 GLU A C 1
ATOM 1133 O O . GLU A 1 147 ? -4.094 -11.828 -16.266 1 97.31 147 GLU A O 1
ATOM 1138 N N . GLN A 1 148 ? -3.521 -9.922 -15.312 1 97.5 148 GLN A N 1
ATOM 1139 C CA . GLN A 1 148 ? -2.293 -9.852 -16.094 1 97.5 148 GLN A CA 1
ATOM 1140 C C . GLN A 1 148 ? -1.337 -10.984 -15.719 1 97.5 148 GLN A C 1
ATOM 1142 O O . GLN A 1 148 ? -0.705 -11.586 -16.594 1 97.5 148 GLN A O 1
ATOM 1147 N N . ILE A 1 149 ? -1.239 -11.281 -14.461 1 97.56 149 ILE A N 1
ATOM 1148 C CA . ILE A 1 149 ? -0.381 -12.367 -14 1 97.56 149 ILE A CA 1
ATOM 1149 C C . ILE A 1 149 ? -0.866 -13.695 -14.57 1 97.56 149 ILE A C 1
ATOM 1151 O O . ILE A 1 149 ? -0.082 -14.445 -15.148 1 97.56 149 ILE A O 1
ATOM 1155 N N . VAL A 1 150 ? -2.143 -13.961 -14.453 1 96.69 150 VAL A N 1
ATOM 1156 C CA . VAL A 1 150 ? -2.697 -15.234 -14.898 1 96.69 150 VAL A CA 1
ATOM 1157 C C . VAL A 1 150 ? -2.562 -15.352 -16.422 1 96.69 150 VAL A C 1
ATOM 1159 O O . VAL A 1 150 ? -2.297 -16.438 -16.938 1 96.69 150 VAL A O 1
ATOM 1162 N N . ARG A 1 151 ? -2.734 -14.266 -17.141 1 94.81 151 ARG A N 1
ATOM 1163 C CA . ARG A 1 151 ? -2.529 -14.289 -18.578 1 94.81 151 ARG A CA 1
ATOM 1164 C C . ARG A 1 151 ? -1.111 -14.734 -18.922 1 94.81 151 ARG A C 1
ATOM 1166 O O . ARG A 1 151 ? -0.906 -15.484 -19.875 1 94.81 151 ARG A O 1
ATOM 1173 N N . ARG A 1 152 ? -0.18 -14.312 -18.141 1 93.94 152 ARG A N 1
ATOM 1174 C CA . ARG A 1 152 ? 1.204 -14.711 -18.375 1 93.94 152 ARG A CA 1
ATOM 1175 C C . ARG A 1 152 ? 1.404 -16.188 -18.094 1 93.94 152 ARG A C 1
ATOM 1177 O O . ARG A 1 152 ? 2.215 -16.859 -18.75 1 93.94 152 ARG A O 1
ATOM 1184 N N . LEU A 1 153 ? 0.688 -16.672 -17.172 1 94.44 153 LEU A N 1
ATOM 1185 C CA . LEU A 1 153 ? 0.795 -18.078 -16.812 1 94.44 153 LEU A CA 1
ATOM 1186 C C . LEU A 1 153 ? 0.323 -18.969 -17.953 1 94.44 153 LEU A C 1
ATOM 1188 O O . LEU A 1 153 ? 0.75 -20.125 -18.062 1 94.44 153 LEU A O 1
ATOM 1192 N N . THR A 1 154 ? -0.587 -18.453 -18.766 1 89.5 154 THR A N 1
ATOM 1193 C CA . THR A 1 154 ? -1.11 -19.25 -19.875 1 89.5 154 THR A CA 1
ATOM 1194 C C . THR A 1 154 ? -0.031 -19.516 -20.922 1 89.5 154 THR A C 1
ATOM 1196 O O . THR A 1 154 ? -0.166 -20.406 -21.75 1 89.5 154 THR A O 1
ATOM 1199 N N . PHE A 1 155 ? 1.109 -18.75 -20.797 1 84.62 155 PHE A N 1
ATOM 1200 C CA . PHE A 1 155 ? 2.174 -18.906 -21.781 1 84.62 155 PHE A CA 1
ATOM 1201 C C . PHE A 1 155 ? 3.307 -19.75 -21.219 1 84.62 155 PHE A C 1
ATOM 1203 O O . PHE A 1 155 ? 4.293 -20.016 -21.922 1 84.62 155 PHE A O 1
ATOM 1210 N N . LEU A 1 156 ? 3.199 -20.094 -19.984 1 82.5 156 LEU A N 1
ATOM 1211 C CA . LEU A 1 156 ? 4.215 -20.953 -19.406 1 82.5 156 LEU A CA 1
ATOM 1212 C C . LEU A 1 156 ? 4.266 -22.297 -20.125 1 82.5 156 LEU A C 1
ATOM 1214 O O . LEU A 1 156 ? 3.223 -22.859 -20.484 1 82.5 156 LEU A O 1
ATOM 1218 N N . LYS A 1 157 ? 5.465 -22.578 -20.891 1 67.81 157 LYS A N 1
ATOM 1219 C CA . LYS A 1 157 ? 5.621 -23.812 -21.641 1 67.81 157 LYS A CA 1
ATOM 1220 C C . LYS A 1 157 ? 5.719 -25.016 -20.703 1 67.81 157 LYS A C 1
ATOM 1222 O O . LYS A 1 157 ? 6.285 -24.922 -19.625 1 67.81 157 LYS A O 1
ATOM 1227 N N . ALA A 1 158 ? 4.777 -26.047 -20.906 1 58.28 158 ALA A N 1
ATOM 1228 C CA . ALA A 1 158 ? 4.891 -27.344 -20.234 1 58.28 158 ALA A CA 1
ATOM 1229 C C . ALA A 1 158 ? 6.25 -27.984 -20.5 1 58.28 158 ALA A C 1
ATOM 1231 O O . ALA A 1 158 ? 6.699 -28.031 -21.656 1 58.28 158 ALA A O 1
ATOM 1232 N N . GLU A 1 159 ? 7.297 -27.641 -19.766 1 48.19 159 GLU A N 1
ATOM 1233 C CA . GLU A 1 159 ? 8.398 -28.531 -20.109 1 48.19 159 GLU A CA 1
ATOM 1234 C C . GLU A 1 159 ? 8.008 -30 -19.922 1 48.19 159 GLU A C 1
ATOM 1236 O O . GLU A 1 159 ? 7.152 -30.312 -19.094 1 48.19 159 GLU A O 1
ATOM 1241 N N . MET B 1 1 ? -15.859 -34.5 56.469 1 30.7 1 MET B N 1
ATOM 1242 C CA . MET B 1 1 ? -14.773 -34 55.625 1 30.7 1 MET B CA 1
ATOM 1243 C C . MET B 1 1 ? -15.203 -32.75 54.875 1 30.7 1 MET B C 1
ATOM 1245 O O . MET B 1 1 ? -16.266 -32.719 54.25 1 30.7 1 MET B O 1
ATOM 1249 N N . ASN B 1 2 ? -14.875 -31.578 55.469 1 34.59 2 ASN B N 1
ATOM 1250 C CA . ASN B 1 2 ? -14.781 -30.125 55.438 1 34.59 2 ASN B CA 1
ATOM 1251 C C . ASN B 1 2 ? -14.188 -29.641 54.094 1 34.59 2 ASN B C 1
ATOM 1253 O O . ASN B 1 2 ? -12.984 -29.375 54.031 1 34.59 2 ASN B O 1
ATOM 1257 N N . LYS B 1 3 ? -14.359 -30.516 53.062 1 32.06 3 LYS B N 1
ATOM 1258 C CA . LYS B 1 3 ? -13.547 -30.359 51.875 1 32.06 3 LYS B CA 1
ATOM 1259 C C . LYS B 1 3 ? -13.633 -28.938 51.312 1 32.06 3 LYS B C 1
ATOM 1261 O O . LYS B 1 3 ? -12.617 -28.328 51 1 32.06 3 LYS B O 1
ATOM 1266 N N . ILE B 1 4 ? -14.648 -28.703 50.562 1 37.31 4 ILE B N 1
ATOM 1267 C CA . ILE B 1 4 ? -14.578 -28.078 49.25 1 37.31 4 ILE B CA 1
ATOM 1268 C C . ILE B 1 4 ? -14.578 -26.562 49.406 1 37.31 4 ILE B C 1
ATOM 1270 O O . ILE B 1 4 ? -15.641 -25.922 49.438 1 37.31 4 ILE B O 1
ATOM 1274 N N . PHE B 1 5 ? -14.273 -26.047 50.469 1 37.28 5 PHE B N 1
ATOM 1275 C CA . PHE B 1 5 ? -14.141 -24.594 50.469 1 37.28 5 PHE B CA 1
ATOM 1276 C C . PHE B 1 5 ? -13.203 -24.141 49.375 1 37.28 5 PHE B C 1
ATOM 1278 O O . PHE B 1 5 ? -11.984 -24.25 49.5 1 37.28 5 PHE B O 1
ATOM 1285 N N . LEU B 1 6 ? -13.516 -24.734 48.125 1 35.94 6 LEU B N 1
ATOM 1286 C CA . LEU B 1 6 ? -12.867 -24.297 46.906 1 35.94 6 LEU B CA 1
ATOM 1287 C C . LEU B 1 6 ? -12.617 -22.781 46.906 1 35.94 6 LEU B C 1
ATOM 1289 O O . LEU B 1 6 ? -13.555 -22 47.031 1 35.94 6 LEU B O 1
ATOM 1293 N N . THR B 1 7 ? -11.477 -22.328 47.188 1 33.94 7 THR B N 1
ATOM 1294 C CA . THR B 1 7 ? -10.633 -21.156 47.344 1 33.94 7 THR B CA 1
ATOM 1295 C C . THR B 1 7 ? -10.844 -20.188 46.156 1 33.94 7 THR B C 1
ATOM 1297 O O . THR B 1 7 ? -10.75 -20.562 45 1 33.94 7 THR B O 1
ATOM 1300 N N . ALA B 1 8 ? -11.547 -19 46.312 1 35.19 8 ALA B N 1
ATOM 1301 C CA . ALA B 1 8 ? -11.789 -17.656 45.781 1 35.19 8 ALA B CA 1
ATOM 1302 C C . ALA B 1 8 ? -10.547 -17.125 45.062 1 35.19 8 ALA B C 1
ATOM 1304 O O . ALA B 1 8 ? -10.578 -16.031 44.5 1 35.19 8 ALA B O 1
ATOM 1305 N N . ALA B 1 9 ? -9.367 -17.625 45.375 1 32.59 9 ALA B N 1
ATOM 1306 C CA . ALA B 1 9 ? -8.289 -16.672 45.125 1 32.59 9 ALA B CA 1
ATOM 1307 C C . ALA B 1 9 ? -8.094 -16.469 43.625 1 32.59 9 ALA B C 1
ATOM 1309 O O . ALA B 1 9 ? -7.039 -16.812 43.062 1 32.59 9 ALA B O 1
ATOM 1310 N N . ALA B 1 10 ? -8.68 -17.109 42.75 1 33.75 10 ALA B N 1
ATOM 1311 C CA . ALA B 1 10 ? -8.023 -17 41.438 1 33.75 10 ALA B CA 1
ATOM 1312 C C . ALA B 1 10 ? -7.555 -15.57 41.188 1 33.75 10 ALA B C 1
ATOM 1314 O O . ALA B 1 10 ? -8.203 -14.609 41.594 1 33.75 10 ALA B O 1
ATOM 1315 N N . LEU B 1 11 ? -6.379 -15.328 40.375 1 32.25 11 LEU B N 1
ATOM 1316 C CA . LEU B 1 11 ? -5.332 -14.406 39.938 1 32.25 11 LEU B CA 1
ATOM 1317 C C . LEU B 1 11 ? -5.926 -13.18 39.25 1 32.25 11 LEU B C 1
ATOM 1319 O O . LEU B 1 11 ? -6.797 -13.305 38.406 1 32.25 11 LEU B O 1
ATOM 1323 N N . VAL B 1 12 ? -5.906 -11.969 39.844 1 34.16 12 VAL B N 1
ATOM 1324 C CA . VAL B 1 12 ? -5.785 -10.578 39.438 1 34.16 12 VAL B CA 1
ATOM 1325 C C . VAL B 1 12 ? -4.926 -10.477 38.188 1 34.16 12 VAL B C 1
ATOM 1327 O O . VAL B 1 12 ? -3.701 -10.609 38.25 1 34.16 12 VAL B O 1
ATOM 1330 N N . LEU B 1 13 ? -5.145 -11.25 37.156 1 34.78 13 LEU B N 1
ATOM 1331 C CA . LEU B 1 13 ? -4.414 -10.953 35.906 1 34.78 13 LEU B CA 1
ATOM 1332 C C . LEU B 1 13 ? -4.215 -9.453 35.75 1 34.78 13 LEU B C 1
ATOM 1334 O O . LEU B 1 13 ? -5.172 -8.688 35.812 1 34.78 13 LEU B O 1
ATOM 1338 N N . GLY B 1 14 ? -3.035 -8.969 36 1 35.5 14 GLY B N 1
ATOM 1339 C CA . GLY B 1 14 ? -2.299 -7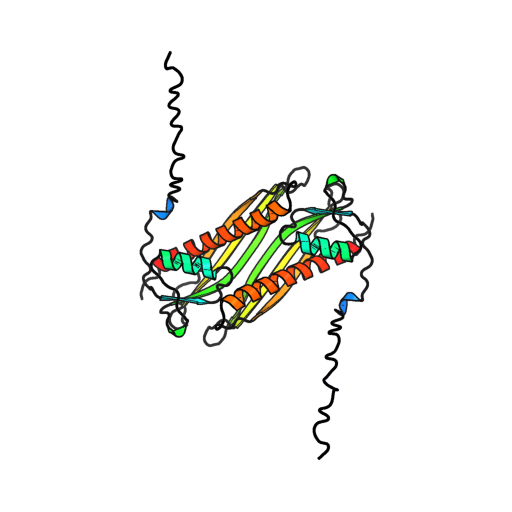.719 35.875 1 35.5 14 GLY B CA 1
ATOM 1340 C C . GLY B 1 14 ? -2.705 -6.906 34.656 1 35.5 14 GLY B C 1
ATOM 1341 O O . GLY B 1 14 ? -3.236 -7.453 33.688 1 35.5 14 GLY B O 1
ATOM 1342 N N . ALA B 1 15 ? -2.906 -5.578 34.844 1 36.66 15 ALA B N 1
ATOM 1343 C CA . ALA B 1 15 ? -3.014 -4.293 34.156 1 36.66 15 ALA B CA 1
ATOM 1344 C C . ALA B 1 15 ? -2.027 -4.215 33 1 36.66 15 ALA B C 1
ATOM 1346 O O . ALA B 1 15 ? -0.813 -4.312 33.188 1 36.66 15 ALA B O 1
ATOM 1347 N N . CYS B 1 16 ? -2.176 -5.016 31.938 1 36.09 16 CYS B N 1
ATOM 1348 C CA . CYS B 1 16 ? -1.36 -4.633 30.797 1 36.09 16 CYS B CA 1
ATOM 1349 C C . CYS B 1 16 ? -1.027 -3.145 30.844 1 36.09 16 CYS B C 1
ATOM 1351 O O . CYS B 1 16 ? -1.848 -2.311 30.453 1 36.09 16 CYS B O 1
ATOM 1353 N N . GLY B 1 17 ? -0.477 -2.594 31.828 1 34.34 17 GLY B N 1
ATOM 1354 C CA . GLY B 1 17 ? 0.201 -1.307 31.797 1 34.34 17 GLY B CA 1
ATOM 1355 C C . GLY B 1 17 ? 1.107 -1.135 30.594 1 34.34 17 GLY B C 1
ATOM 1356 O O . GLY B 1 17 ? 2.332 -1.227 30.703 1 34.34 17 GLY B O 1
ATOM 1357 N N . PHE B 1 18 ? 0.949 -1.862 29.609 1 31.48 18 PHE B N 1
ATOM 1358 C CA . PHE B 1 18 ? 1.809 -1.441 28.516 1 31.48 18 PHE B CA 1
ATOM 1359 C C . PHE B 1 18 ? 1.887 0.079 28.438 1 31.48 18 PHE B C 1
ATOM 1361 O O . PHE B 1 18 ? 0.907 0.74 28.078 1 31.48 18 PHE B O 1
ATOM 1368 N N . HIS B 1 19 ? 2.379 0.636 29.484 1 37.34 19 HIS B N 1
ATOM 1369 C CA . HIS B 1 19 ? 2.891 1.994 29.344 1 37.34 19 HIS B CA 1
ATOM 1370 C C . HIS B 1 19 ? 3.764 2.121 28.094 1 37.34 19 HIS B C 1
ATOM 1372 O O . HIS B 1 19 ? 4.73 1.372 27.922 1 37.34 19 HIS B O 1
ATOM 1378 N N . LEU B 1 20 ? 3.258 2.168 27.016 1 34.41 20 LEU B N 1
ATOM 1379 C CA . LEU B 1 20 ? 4.168 2.516 25.938 1 34.41 20 LEU B CA 1
ATOM 1380 C C . LEU B 1 20 ? 5.25 3.475 26.422 1 34.41 20 LEU B C 1
ATOM 1382 O O . LEU B 1 20 ? 4.945 4.516 27 1 34.41 20 LEU B O 1
ATOM 1386 N N . LYS B 1 21 ? 6.328 2.98 26.969 1 40.06 21 LYS B N 1
ATOM 1387 C CA . LYS B 1 21 ? 7.523 3.686 27.422 1 40.06 21 LYS B CA 1
ATOM 1388 C C . LYS B 1 21 ? 7.605 5.082 26.812 1 40.06 21 LYS B C 1
ATOM 1390 O O . LYS B 1 21 ? 7.965 6.043 27.5 1 40.06 21 LYS B O 1
ATOM 1395 N N . GLY B 1 22 ? 7.727 5.023 25.578 1 37.44 22 GLY B N 1
ATOM 1396 C CA . GLY B 1 22 ? 8 6.309 24.969 1 37.44 22 GLY B CA 1
ATOM 1397 C C . GLY B 1 22 ? 6.875 7.309 25.141 1 37.44 22 GLY B C 1
ATOM 1398 O O . GLY B 1 22 ? 6.918 8.406 24.578 1 37.44 22 GLY B O 1
ATOM 1399 N N . ALA B 1 23 ? 5.844 6.891 25.594 1 42.09 23 ALA B N 1
ATOM 1400 C CA . ALA B 1 23 ? 4.711 7.805 25.719 1 42.09 23 ALA B CA 1
ATOM 1401 C C . ALA B 1 23 ? 4.945 8.812 26.844 1 42.09 23 ALA B C 1
ATOM 1403 O O . ALA B 1 23 ? 4.184 9.766 27 1 42.09 23 ALA B O 1
ATOM 1404 N N . ASP B 1 24 ? 5.703 8.406 27.766 1 41.66 24 ASP B N 1
ATOM 1405 C CA . ASP B 1 24 ? 5.898 9.328 28.875 1 41.66 24 ASP B CA 1
ATOM 1406 C C . ASP B 1 24 ? 6.652 10.578 28.422 1 41.66 24 ASP B C 1
ATOM 1408 O O . ASP B 1 24 ? 6.93 11.469 29.234 1 41.66 24 ASP B O 1
ATOM 1412 N N . GLY B 1 25 ? 7.555 10.406 27.453 1 46.47 25 GLY B N 1
ATOM 1413 C CA . GLY B 1 25 ? 8.117 11.711 27.141 1 46.47 25 GLY B CA 1
ATOM 1414 C C . GLY B 1 25 ? 7.098 12.688 26.578 1 46.47 25 GLY B C 1
ATOM 1415 O O . GLY B 1 25 ? 6.57 12.477 25.484 1 46.47 25 GLY B O 1
ATOM 1416 N N . ILE B 1 26 ? 6.344 13.25 27.5 1 48.75 26 ILE B N 1
ATOM 1417 C CA . ILE B 1 26 ? 5.316 14.234 27.172 1 48.75 26 ILE B CA 1
ATOM 1418 C C . ILE B 1 26 ? 5.777 15.086 25.984 1 48.75 26 ILE B C 1
ATOM 1420 O O . ILE B 1 26 ? 6.734 15.859 26.109 1 48.75 26 ILE B O 1
ATOM 1424 N N . SER B 1 27 ? 5.629 14.492 24.828 1 61.69 27 SER B N 1
ATOM 1425 C CA . SER B 1 27 ? 5.84 15.438 23.75 1 61.69 27 SER B CA 1
ATOM 1426 C C . SER B 1 27 ? 5.133 16.766 24.016 1 61.69 27 SER B C 1
ATOM 1428 O O . SER B 1 27 ? 4.027 16.781 24.547 1 61.69 27 SER B O 1
ATOM 1430 N N . PRO B 1 28 ? 5.918 17.875 24.078 1 73.06 28 PRO B N 1
ATOM 1431 C CA . PRO B 1 28 ? 5.246 19.172 24.219 1 73.06 28 PRO B CA 1
ATOM 1432 C C . PRO B 1 28 ? 4.004 19.297 23.344 1 73.06 28 PRO B C 1
ATOM 1434 O O . PRO B 1 28 ? 3.881 18.578 22.344 1 73.06 28 PRO B O 1
ATOM 1437 N N . PRO B 1 29 ? 3.059 20.016 23.906 1 80.38 29 PRO B N 1
ATOM 1438 C CA . PRO B 1 29 ? 1.885 20.266 23.062 1 80.38 29 PRO B CA 1
ATOM 1439 C C . PRO B 1 29 ? 2.236 20.953 21.75 1 80.38 29 PRO B C 1
ATOM 1441 O O . PRO B 1 29 ? 3.328 21.516 21.609 1 80.38 29 PRO B O 1
ATOM 1444 N N . LEU B 1 30 ? 1.315 20.812 20.812 1 89.25 30 LEU B N 1
ATOM 1445 C CA . LEU B 1 30 ? 1.486 21.438 19.516 1 89.25 30 LEU B CA 1
ATOM 1446 C C . LEU B 1 30 ? 1.55 22.953 19.641 1 89.25 30 LEU B C 1
ATOM 1448 O O . LEU B 1 30 ? 0.792 23.547 20.406 1 89.25 30 LEU B O 1
ATOM 1452 N N . THR B 1 31 ? 2.418 23.609 19 1 84.25 31 THR B N 1
ATOM 1453 C CA . THR B 1 31 ? 2.477 25.062 18.906 1 84.25 31 THR B CA 1
ATOM 1454 C C . THR B 1 31 ? 1.228 25.609 18.219 1 84.25 31 THR B C 1
ATOM 1456 O O . THR B 1 31 ? 0.637 26.594 18.688 1 84.25 31 THR B O 1
ATOM 1459 N N . TYR B 1 32 ? 0.857 25.031 17.156 1 89.44 32 TYR B N 1
ATOM 1460 C CA . TYR B 1 32 ? -0.371 25.359 16.438 1 89.44 32 TYR B CA 1
ATOM 1461 C C . TYR B 1 32 ? -1.452 24.312 16.703 1 89.44 32 TYR B C 1
ATOM 1463 O O . TYR B 1 32 ? -1.211 23.109 16.562 1 89.44 32 TYR B O 1
ATOM 1471 N N . ARG B 1 33 ? -2.648 24.812 16.891 1 91.38 33 ARG B N 1
ATOM 1472 C CA . ARG B 1 33 ? -3.662 23.875 17.375 1 91.38 33 ARG B CA 1
ATOM 1473 C C . ARG B 1 33 ? -4.602 23.453 16.25 1 91.38 33 ARG B C 1
ATOM 1475 O O . ARG B 1 33 ? -5.254 22.422 16.328 1 91.38 33 ARG B O 1
ATOM 1482 N N . SER B 1 34 ? -4.75 24.25 15.258 1 95.56 34 SER B N 1
ATOM 1483 C CA . SER B 1 34 ? -5.703 23.969 14.195 1 95.56 34 SER B CA 1
ATOM 1484 C C . SER B 1 34 ? -4.992 23.547 12.914 1 95.56 34 SER B C 1
ATOM 1486 O O . SER B 1 34 ? -4.191 24.297 12.359 1 95.56 34 SER B O 1
ATOM 1488 N N . TRP B 1 35 ? -5.371 22.375 12.469 1 95.75 35 TRP B N 1
ATOM 1489 C CA . TRP B 1 35 ? -4.668 21.781 11.328 1 95.75 35 TRP B CA 1
ATOM 1490 C C . TRP B 1 35 ? -5.652 21.328 10.258 1 95.75 35 TRP B C 1
ATOM 1492 O O . TRP B 1 35 ? -6.715 20.781 10.57 1 95.75 35 TRP B O 1
ATOM 1502 N N . HIS B 1 36 ? -5.312 21.531 9.047 1 94.31 36 HIS B N 1
ATOM 1503 C CA . HIS B 1 36 ? -5.926 20.859 7.902 1 94.31 36 HIS B CA 1
ATOM 1504 C C . HIS B 1 36 ? -5.035 19.734 7.383 1 94.31 36 HIS B C 1
ATOM 1506 O O . HIS B 1 36 ? -3.822 19.906 7.262 1 94.31 36 HIS B O 1
ATOM 1512 N N . ILE B 1 37 ? -5.633 18.562 7.18 1 93.56 37 ILE B N 1
ATOM 1513 C CA . ILE B 1 37 ? -4.902 17.453 6.574 1 93.56 37 ILE B CA 1
ATOM 1514 C C . ILE B 1 37 ? -5.285 17.328 5.098 1 93.56 37 ILE B C 1
ATOM 1516 O O . ILE B 1 37 ? -6.461 17.188 4.766 1 93.56 37 ILE B O 1
ATOM 1520 N N . GLU B 1 38 ? -4.293 17.422 4.277 1 90.69 38 GLU B N 1
ATOM 1521 C CA . GLU B 1 38 ? -4.496 17.281 2.84 1 90.69 38 GLU B CA 1
ATOM 1522 C C . GLU B 1 38 ? -3.895 15.984 2.322 1 90.69 38 GLU B C 1
ATOM 1524 O O . GLU B 1 38 ? -2.729 15.688 2.586 1 90.69 38 GLU B O 1
ATOM 1529 N N . GLY B 1 39 ? -4.723 15.203 1.635 1 89.44 39 GLY B N 1
ATOM 1530 C CA . GLY B 1 39 ? -4.223 13.984 1.022 1 89.44 39 GLY B CA 1
ATOM 1531 C C . GLY B 1 39 ? -4.047 12.852 2.014 1 89.44 39 GLY B C 1
ATOM 1532 O O . GLY B 1 39 ? -3.252 11.938 1.785 1 89.44 39 GLY B O 1
ATOM 1533 N N . GLY B 1 40 ? -4.699 12.883 3.109 1 86.75 40 GLY B N 1
ATOM 1534 C CA . GLY B 1 40 ? -4.496 11.914 4.176 1 86.75 40 GLY B CA 1
ATOM 1535 C C . GLY B 1 40 ? -5.062 10.547 3.857 1 86.75 40 GLY B C 1
ATOM 1536 O O . GLY B 1 40 ? -4.449 9.523 4.176 1 86.75 40 GLY B O 1
ATOM 1537 N N . GLN B 1 41 ? -6.285 10.414 3.262 1 87.81 41 GLN B N 1
ATOM 1538 C CA . GLN B 1 41 ? -6.965 9.164 2.936 1 87.81 41 GLN B CA 1
ATOM 1539 C C . GLN B 1 41 ? -6.879 8.172 4.09 1 87.81 41 GLN B C 1
ATOM 1541 O O . GLN B 1 41 ? -7.344 8.461 5.195 1 87.81 41 GLN B O 1
ATOM 1546 N N . ALA B 1 42 ? -6.18 7.035 3.945 1 90 42 ALA B N 1
ATOM 1547 C CA . ALA B 1 42 ? -6.117 6 4.973 1 90 42 ALA B CA 1
ATOM 1548 C C . ALA B 1 42 ? -5.406 6.512 6.223 1 90 42 ALA B C 1
ATOM 1550 O O . ALA B 1 42 ? -5.484 5.891 7.285 1 90 42 ALA B O 1
ATOM 1551 N N . LEU B 1 43 ? -4.715 7.621 6.125 1 96.25 43 LEU B N 1
ATOM 1552 C CA . LEU B 1 43 ? -4.004 8.188 7.27 1 96.25 43 LEU B CA 1
ATOM 1553 C C . LEU B 1 43 ? -4.852 9.234 7.969 1 96.25 43 LEU B C 1
ATOM 1555 O O . LEU B 1 43 ? -4.461 9.766 9.016 1 96.25 43 LEU B O 1
ATOM 1559 N N . GLN B 1 44 ? -6.004 9.578 7.402 1 94.06 44 GLN B N 1
ATOM 1560 C CA . GLN B 1 44 ? -6.809 10.672 7.938 1 94.06 44 GLN B CA 1
ATOM 1561 C C . GLN B 1 44 ? -7.156 10.438 9.406 1 94.06 44 GLN B C 1
ATOM 1563 O O . GLN B 1 44 ? -6.828 11.258 10.266 1 94.06 44 GLN B O 1
ATOM 1568 N N . PHE B 1 45 ? -7.703 9.328 9.664 1 94.25 45 PHE B N 1
ATOM 1569 C CA . PHE B 1 45 ? -8.18 9.055 11.016 1 94.25 45 PHE B CA 1
ATOM 1570 C C . PHE B 1 45 ? -7.016 8.914 11.984 1 94.25 45 PHE B C 1
ATOM 1572 O O . PHE B 1 45 ? -7 9.539 13.047 1 94.25 45 PHE B O 1
ATOM 1579 N N . PRO B 1 46 ? -5.992 8.141 11.641 1 97.12 46 PRO B N 1
ATOM 1580 C CA . PRO B 1 46 ? -4.84 8.07 12.539 1 97.12 46 PRO B CA 1
ATOM 1581 C C . PRO B 1 46 ? -4.219 9.438 12.812 1 97.12 46 PRO B C 1
ATOM 1583 O O . PRO B 1 46 ? -3.805 9.719 13.938 1 97.12 46 PRO B O 1
ATOM 1586 N N . LEU B 1 47 ? -4.145 10.266 11.805 1 97.5 47 LEU B N 1
ATOM 1587 C CA . LEU B 1 47 ? -3.562 11.594 11.977 1 97.5 47 LEU B CA 1
ATOM 1588 C C . LEU B 1 47 ? -4.449 12.469 12.859 1 97.5 47 LEU B C 1
ATOM 1590 O O . LEU B 1 47 ? -3.953 13.203 13.711 1 97.5 47 LEU B O 1
ATOM 1594 N N . GLU B 1 48 ? -5.719 12.43 12.617 1 96.5 48 GLU B N 1
ATOM 1595 C CA . GLU B 1 48 ? -6.656 13.172 13.445 1 96.5 48 GLU B CA 1
ATOM 1596 C C . GLU B 1 48 ? -6.539 12.766 14.914 1 96.5 48 GLU B C 1
ATOM 1598 O O . GLU B 1 48 ? -6.508 13.625 15.797 1 96.5 48 GLU B O 1
ATOM 1603 N N . THR B 1 49 ? -6.5 11.5 15.148 1 96.56 49 THR B N 1
ATOM 1604 C CA . THR B 1 49 ? -6.379 10.969 16.5 1 96.56 49 THR B CA 1
ATOM 1605 C C . THR B 1 49 ? -5.086 11.445 17.156 1 96.56 49 THR B C 1
ATOM 1607 O O . THR B 1 49 ? -5.094 11.891 18.312 1 96.56 49 THR B O 1
ATOM 1610 N N . ALA B 1 50 ? -3.996 11.328 16.438 1 96.56 50 ALA B N 1
ATOM 1611 C CA . ALA B 1 50 ? -2.703 11.758 16.953 1 96.56 50 ALA B CA 1
ATOM 1612 C C . ALA B 1 50 ? -2.699 13.258 17.266 1 96.56 50 ALA B C 1
ATOM 1614 O O . ALA B 1 50 ? -2.148 13.688 18.281 1 96.56 50 ALA B O 1
ATOM 1615 N N . LEU B 1 51 ? -3.297 14.047 16.344 1 96.69 51 LEU B N 1
ATOM 1616 C CA . LEU B 1 51 ? -3.379 15.484 16.562 1 96.69 51 LEU B CA 1
ATOM 1617 C C . LEU B 1 51 ? -4.191 15.805 17.812 1 96.69 51 LEU B C 1
ATOM 1619 O O . LEU B 1 51 ? -3.803 16.656 18.609 1 96.69 51 LEU B O 1
ATOM 1623 N N . TYR B 1 52 ? -5.27 15.109 17.953 1 95.25 52 TYR B N 1
ATOM 1624 C CA . TYR B 1 52 ? -6.117 15.312 19.125 1 95.25 52 TYR B CA 1
ATOM 1625 C C . TYR B 1 52 ? -5.359 14.992 20.406 1 95.25 52 TYR B C 1
ATOM 1627 O O . TYR B 1 52 ? -5.461 15.727 21.391 1 95.25 52 TYR B O 1
ATOM 1635 N N . GLN B 1 53 ? -4.621 13.938 20.391 1 94 53 GLN B N 1
ATOM 1636 C CA . GLN B 1 53 ? -3.857 13.516 21.562 1 94 53 GLN B CA 1
ATOM 1637 C C . GLN B 1 53 ? -2.783 14.547 21.906 1 94 53 GLN B C 1
ATOM 1639 O O . GLN B 1 53 ? -2.383 14.664 23.062 1 94 53 GLN B O 1
ATOM 1644 N N . ALA B 1 54 ? -2.393 15.281 20.938 1 92.94 54 ALA B N 1
ATOM 1645 C CA . ALA B 1 54 ? -1.386 16.328 21.141 1 92.94 54 ALA B CA 1
ATOM 1646 C C . ALA B 1 54 ? -2.039 17.688 21.359 1 92.94 54 ALA B C 1
ATOM 1648 O O . ALA B 1 54 ? -1.388 18.719 21.219 1 92.94 54 ALA B O 1
ATOM 1649 N N . SER B 1 55 ? -3.414 17.641 21.594 1 91.5 55 SER B N 1
ATOM 1650 C CA . SER B 1 55 ? -4.203 18.828 21.922 1 91.5 55 SER B CA 1
ATOM 1651 C C . SER B 1 55 ? -4.445 19.688 20.688 1 91.5 55 SER B C 1
ATOM 1653 O O . SER B 1 55 ? -4.641 20.906 20.797 1 91.5 55 SER B O 1
ATOM 1655 N N . GLY B 1 56 ? -4.297 19.109 19.547 1 94.56 56 GLY B N 1
ATOM 1656 C CA . GLY B 1 56 ? -4.676 19.766 18.312 1 94.56 56 GLY B CA 1
ATOM 1657 C C . GLY B 1 56 ? -6.047 19.344 17.812 1 94.56 56 GLY B C 1
ATOM 1658 O O . GLY B 1 56 ? -6.719 18.531 18.438 1 94.56 56 GLY B O 1
ATOM 1659 N N . ARG B 1 57 ? -6.477 20.016 16.734 1 95 57 ARG B N 1
ATOM 1660 C CA . ARG B 1 57 ? -7.73 19.656 16.078 1 95 57 ARG B CA 1
ATOM 1661 C C . ARG B 1 57 ? -7.613 19.797 14.562 1 95 57 ARG B C 1
ATOM 1663 O O . ARG B 1 57 ? -6.742 20.516 14.062 1 95 57 ARG B O 1
ATOM 1670 N N . VAL B 1 58 ? -8.5 19.125 13.938 1 94.31 58 VAL B N 1
ATOM 1671 C CA . VAL B 1 58 ? -8.555 19.203 12.477 1 94.31 58 VAL B CA 1
ATOM 1672 C C . VAL B 1 58 ? -9.68 20.141 12.047 1 94.31 58 VAL B C 1
ATOM 1674 O O . VAL B 1 58 ? -10.797 20.047 12.555 1 94.31 58 VAL B O 1
ATOM 1677 N N . ASP B 1 59 ? -9.344 21.047 11.211 1 92.5 59 ASP B N 1
ATOM 1678 C CA . ASP B 1 59 ? -10.305 21.984 10.648 1 92.5 59 ASP B CA 1
ATOM 1679 C C . ASP B 1 59 ? -10.266 21.969 9.117 1 92.5 59 ASP B C 1
ATOM 1681 O O . ASP B 1 59 ? -9.406 21.312 8.531 1 92.5 59 ASP B O 1
ATOM 1685 N N . ASP B 1 60 ? -11.273 22.594 8.508 1 88.19 60 ASP B N 1
ATOM 1686 C CA . ASP B 1 60 ? -11.234 22.766 7.055 1 88.19 60 ASP B CA 1
ATOM 1687 C C . ASP B 1 60 ? -10.086 23.688 6.645 1 88.19 60 ASP B C 1
ATOM 1689 O O . ASP B 1 60 ? -9.484 24.359 7.488 1 88.19 60 ASP B O 1
ATOM 1693 N N . ALA B 1 61 ? -9.789 23.625 5.383 1 86 61 ALA B N 1
ATOM 1694 C CA . ALA B 1 61 ? -8.641 24.359 4.863 1 86 61 ALA B CA 1
ATOM 1695 C C . ALA B 1 61 ? -8.758 25.844 5.168 1 86 61 ALA B C 1
ATOM 1697 O O . ALA B 1 61 ? -7.762 26.5 5.488 1 86 61 ALA B O 1
ATOM 1698 N N . ALA B 1 62 ? -9.891 26.406 5.105 1 85.56 62 ALA B N 1
ATOM 1699 C CA . ALA B 1 62 ? -10.125 27.828 5.293 1 85.56 62 ALA B CA 1
ATOM 1700 C C . ALA B 1 62 ? -9.93 28.234 6.754 1 85.56 62 ALA B C 1
ATOM 1702 O O . ALA B 1 62 ? -9.516 29.344 7.047 1 85.56 62 ALA B O 1
ATOM 1703 N N . GLY B 1 63 ? -10.172 27.391 7.645 1 89.12 63 GLY B N 1
ATOM 1704 C CA . GLY B 1 63 ? -10.172 27.719 9.062 1 89.12 63 GLY B CA 1
ATOM 1705 C C . GLY B 1 63 ? -8.898 27.281 9.773 1 89.12 63 GLY B C 1
ATOM 1706 O O . GLY B 1 63 ? -8.617 27.734 10.883 1 89.12 63 GLY B O 1
ATOM 1707 N N . ALA B 1 64 ? -8.102 26.5 9.117 1 93.88 64 ALA B N 1
ATOM 1708 C CA . ALA B 1 64 ? -6.938 25.906 9.773 1 93.88 64 ALA B CA 1
ATOM 1709 C C . ALA B 1 64 ? -5.746 26.859 9.75 1 93.88 64 ALA B C 1
ATOM 1711 O O . ALA B 1 64 ? -5.52 27.562 8.75 1 93.88 64 ALA B O 1
ATOM 1712 N N . GLN B 1 65 ? -4.996 26.922 10.828 1 93.75 65 GLN B N 1
ATOM 1713 C CA . GLN B 1 65 ? -3.768 27.703 10.914 1 93.75 65 GLN B CA 1
ATOM 1714 C C . GLN B 1 65 ? -2.668 27.094 10.047 1 93.75 65 GLN B C 1
ATOM 1716 O O . GLN B 1 65 ? -1.863 27.812 9.453 1 93.75 65 GLN B O 1
ATOM 1721 N N . MET B 1 66 ? -2.6 25.75 10.062 1 94.81 66 MET B N 1
ATOM 1722 C CA . MET B 1 66 ? -1.561 24.984 9.375 1 94.81 66 MET B CA 1
ATOM 1723 C C . MET B 1 66 ? -2.17 23.875 8.531 1 94.81 66 MET B C 1
ATOM 1725 O O . MET B 1 66 ? -3.26 23.391 8.836 1 94.81 66 MET B O 1
ATOM 1729 N N . THR B 1 67 ? -1.484 23.547 7.5 1 94.31 67 THR B N 1
ATOM 1730 C CA . THR B 1 67 ? -1.856 22.406 6.691 1 94.31 67 THR B CA 1
ATOM 1731 C C . THR B 1 67 ? -0.756 21.344 6.723 1 94.31 67 THR B C 1
ATOM 1733 O O . THR B 1 67 ? 0.427 21.672 6.598 1 94.31 67 THR B O 1
ATOM 1736 N N . LEU B 1 68 ? -1.122 20.188 7.039 1 95.88 68 LEU B N 1
ATOM 1737 C CA . LEU B 1 68 ? -0.271 19.016 6.824 1 95.88 68 LEU B CA 1
ATOM 1738 C C . LEU B 1 68 ? -0.62 18.328 5.512 1 95.88 68 LEU B C 1
ATOM 1740 O O . LEU B 1 68 ? -1.684 17.719 5.391 1 95.88 68 LEU B O 1
ATOM 1744 N N . ARG B 1 69 ? 0.253 18.391 4.551 1 94.5 69 ARG B N 1
ATOM 1745 C CA . ARG B 1 69 ? 0.024 17.766 3.248 1 94.5 69 ARG B CA 1
ATOM 1746 C C . ARG B 1 69 ? 0.78 16.453 3.129 1 94.5 69 ARG B C 1
ATOM 1748 O O . ARG B 1 69 ? 2 16.406 3.299 1 94.5 69 ARG B O 1
ATOM 1755 N N . ILE B 1 70 ? 0.031 15.422 2.852 1 95.62 70 ILE B N 1
ATOM 1756 C CA . ILE B 1 70 ? 0.644 14.125 2.588 1 95.62 70 ILE B CA 1
ATOM 1757 C C . ILE B 1 70 ? 1.006 14.016 1.108 1 95.62 70 ILE B C 1
ATOM 1759 O O . ILE B 1 70 ? 0.124 13.891 0.255 1 95.62 70 ILE B O 1
ATOM 1763 N N . ASP B 1 71 ? 2.309 13.938 0.825 1 94.81 71 ASP B N 1
ATOM 1764 C CA . ASP B 1 71 ? 2.789 13.969 -0.553 1 94.81 71 ASP B CA 1
ATOM 1765 C C . ASP B 1 71 ? 2.875 12.562 -1.139 1 94.81 71 ASP B C 1
ATOM 1767 O O . ASP B 1 71 ? 2.648 12.367 -2.334 1 94.81 71 ASP B O 1
ATOM 1771 N N . SER B 1 72 ? 3.258 11.633 -0.316 1 96.69 72 SER B N 1
ATOM 1772 C CA . SER B 1 72 ? 3.35 10.266 -0.804 1 96.69 72 SER B CA 1
ATOM 1773 C C . SER B 1 72 ? 3.184 9.258 0.332 1 96.69 72 SER B C 1
ATOM 1775 O O . SER B 1 72 ? 3.561 9.539 1.473 1 96.69 72 SER B O 1
ATOM 1777 N N . VAL B 1 73 ? 2.557 8.156 0.042 1 98.19 73 VAL B N 1
ATOM 1778 C CA . VAL B 1 73 ? 2.439 6.988 0.906 1 98.19 73 VAL B CA 1
ATOM 1779 C C . VAL B 1 73 ? 2.879 5.738 0.147 1 98.19 73 VAL B C 1
ATOM 1781 O O . VAL B 1 73 ? 2.354 5.441 -0.928 1 98.19 73 VAL B O 1
ATOM 1784 N N . SER B 1 74 ? 3.861 5.059 0.686 1 98.31 74 SER B N 1
ATOM 1785 C CA . SER B 1 74 ? 4.352 3.812 0.103 1 98.31 74 SER B CA 1
ATOM 1786 C C . SER B 1 74 ? 4.152 2.641 1.056 1 98.31 74 SER B C 1
ATOM 1788 O O . SER B 1 74 ? 4.656 2.652 2.18 1 98.31 74 SER B O 1
ATOM 1790 N N . GLN B 1 75 ? 3.379 1.672 0.628 1 98.38 75 GLN B N 1
ATOM 1791 C CA . GLN B 1 75 ? 3.201 0.417 1.352 1 98.38 75 GLN B CA 1
ATOM 1792 C C . GLN B 1 75 ? 3.836 -0.748 0.598 1 98.38 75 GLN B C 1
ATOM 1794 O O . GLN B 1 75 ? 3.322 -1.178 -0.437 1 98.38 75 GLN B O 1
ATOM 1799 N N . ASN B 1 76 ? 4.871 -1.252 1.16 1 97.94 76 ASN B N 1
ATOM 1800 C CA . ASN B 1 76 ? 5.605 -2.334 0.51 1 97.94 76 ASN B CA 1
ATOM 1801 C C . ASN B 1 76 ? 5.594 -3.604 1.354 1 97.94 76 ASN B C 1
ATOM 1803 O O . ASN B 1 76 ? 5.758 -3.545 2.574 1 97.94 76 ASN B O 1
ATOM 1807 N N . LYS B 1 77 ? 5.273 -4.703 0.743 1 97 77 LYS B N 1
ATOM 1808 C CA . LYS B 1 77 ? 5.426 -6.047 1.292 1 97 77 LYS B CA 1
ATOM 1809 C C . LYS B 1 77 ? 6.449 -6.852 0.497 1 97 77 LYS B C 1
ATOM 1811 O O . LYS B 1 77 ? 6.305 -7.031 -0.714 1 97 77 LYS B O 1
ATOM 1816 N N . GLU B 1 78 ? 7.496 -7.348 1.128 1 95.12 78 GLU B N 1
ATOM 1817 C CA . GLU B 1 78 ? 8.523 -8.109 0.428 1 95.12 78 GLU B CA 1
ATOM 1818 C C . GLU B 1 78 ? 8.898 -9.375 1.201 1 95.12 78 GLU B C 1
ATOM 1820 O O . GLU B 1 78 ? 8.906 -9.375 2.434 1 95.12 78 GLU B O 1
ATOM 1825 N N . THR B 1 79 ? 9.242 -10.406 0.502 1 92.81 79 THR B N 1
ATOM 1826 C CA . THR B 1 79 ? 9.719 -11.625 1.146 1 92.81 79 THR B CA 1
ATOM 1827 C C . THR B 1 79 ? 10.953 -11.344 1.998 1 92.81 79 THR B C 1
ATOM 1829 O O . THR B 1 79 ? 11.867 -10.641 1.56 1 92.81 79 THR B O 1
ATOM 1832 N N . TYR B 1 80 ? 10.922 -11.797 3.201 1 87.06 80 TYR B N 1
ATOM 1833 C CA . TYR B 1 80 ? 12.023 -11.547 4.129 1 87.06 80 TYR B CA 1
ATOM 1834 C C . TYR B 1 80 ? 12.812 -12.828 4.387 1 87.06 80 TYR B C 1
ATOM 1836 O O . TYR B 1 80 ? 14.031 -12.852 4.207 1 87.06 80 TYR B O 1
ATOM 1844 N N . THR B 1 81 ? 12.18 -13.852 4.762 1 82.31 81 THR B N 1
ATOM 1845 C CA . THR B 1 81 ? 12.883 -15.109 4.98 1 82.31 81 THR B CA 1
ATOM 1846 C C . THR B 1 81 ? 12.18 -16.25 4.238 1 82.31 81 THR B C 1
ATOM 1848 O O . THR B 1 81 ? 10.953 -16.312 4.191 1 82.31 81 THR B O 1
ATOM 1851 N N . VAL B 1 82 ? 13.102 -16.984 3.479 1 71.12 82 VAL B N 1
ATOM 1852 C CA . VAL B 1 82 ? 12.664 -18.188 2.775 1 71.12 82 VAL B CA 1
ATOM 1853 C C . VAL B 1 82 ? 13.398 -19.406 3.324 1 71.12 82 VAL B C 1
ATOM 1855 O O . VAL B 1 82 ? 14.609 -19.344 3.564 1 71.12 82 VAL B O 1
ATOM 1858 N N . THR B 1 83 ? 12.555 -20.297 3.623 1 69.88 83 THR B N 1
ATOM 1859 C CA . THR B 1 83 ? 13.195 -21.516 4.117 1 69.88 83 THR B CA 1
ATOM 1860 C C . THR B 1 83 ? 13.945 -22.234 2.994 1 69.88 83 THR B C 1
ATOM 1862 O O . THR B 1 83 ? 13.906 -21.797 1.842 1 69.88 83 THR B O 1
ATOM 1865 N N . ARG B 1 84 ? 14.633 -23.281 3.506 1 64.75 84 ARG B N 1
ATOM 1866 C CA . ARG B 1 84 ? 15.367 -24.141 2.582 1 64.75 84 ARG B CA 1
ATOM 1867 C C . ARG B 1 84 ? 14.43 -24.781 1.567 1 64.75 84 ARG B C 1
ATOM 1869 O O . ARG B 1 84 ? 14.812 -25 0.415 1 64.75 84 ARG B O 1
ATOM 1876 N N . ALA B 1 85 ? 13.25 -25.094 2.01 1 64.31 85 ALA B N 1
ATOM 187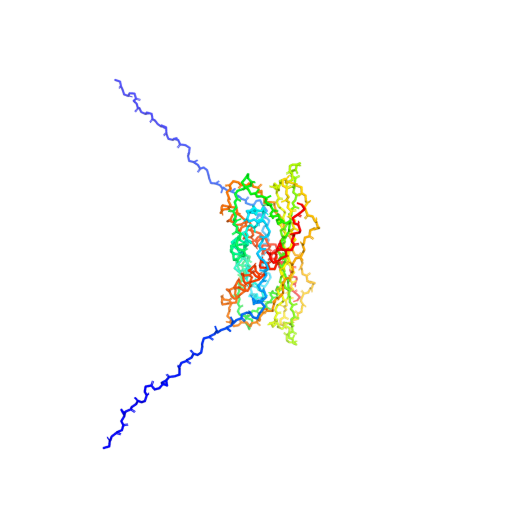7 C CA . ALA B 1 85 ? 12.281 -25.75 1.134 1 64.31 85 ALA B CA 1
ATOM 1878 C C . ALA B 1 85 ? 11.602 -24.734 0.22 1 64.31 85 ALA B C 1
ATOM 1880 O O . ALA B 1 85 ? 10.555 -25.016 -0.368 1 64.31 85 ALA B O 1
ATOM 1881 N N . ALA B 1 86 ? 12.102 -23.594 0.279 1 65.12 86 ALA B N 1
ATOM 1882 C CA . ALA B 1 86 ? 11.648 -22.516 -0.593 1 65.12 86 ALA B CA 1
ATOM 1883 C C . ALA B 1 86 ? 10.258 -22.047 -0.2 1 65.12 86 ALA B C 1
ATOM 1885 O O . ALA B 1 86 ? 9.469 -21.641 -1.057 1 65.12 86 ALA B O 1
ATOM 1886 N N . VAL B 1 87 ? 9.992 -22.391 1.022 1 70.38 87 VAL B N 1
ATOM 1887 C CA . VAL B 1 87 ? 8.703 -21.938 1.544 1 70.38 87 VAL B CA 1
ATOM 1888 C C . VAL B 1 87 ? 8.875 -20.594 2.248 1 70.38 87 VAL B C 1
ATOM 1890 O O . VAL B 1 87 ? 9.812 -20.406 3.029 1 70.38 87 VAL B O 1
ATOM 1893 N N . ILE B 1 88 ? 7.977 -19.625 1.97 1 75.88 88 ILE B N 1
ATOM 1894 C CA . ILE B 1 88 ? 8.047 -18.312 2.607 1 75.88 88 ILE B CA 1
ATOM 1895 C C . ILE B 1 88 ? 7.645 -18.438 4.074 1 75.88 88 ILE B C 1
ATOM 1897 O O . ILE B 1 88 ? 6.598 -19 4.395 1 75.88 88 ILE B O 1
ATOM 1901 N N . ASN B 1 89 ? 8.469 -17.812 4.926 1 82.38 89 ASN B N 1
ATOM 1902 C CA . ASN B 1 89 ? 8.18 -17.844 6.355 1 82.38 89 ASN B CA 1
ATOM 1903 C C . ASN B 1 89 ? 7.762 -16.469 6.863 1 82.38 89 ASN B C 1
ATOM 1905 O O . ASN B 1 89 ? 6.98 -16.359 7.809 1 82.38 89 ASN B O 1
ATOM 1909 N N . GLU B 1 90 ? 8.352 -15.523 6.203 1 90.12 90 GLU B N 1
ATOM 1910 C CA . GLU B 1 90 ? 8.094 -14.18 6.707 1 90.12 90 GLU B CA 1
ATOM 1911 C C . GLU B 1 90 ? 8.109 -13.148 5.578 1 90.12 90 GLU B C 1
ATOM 1913 O O . GLU B 1 90 ? 8.828 -13.32 4.59 1 90.12 90 GLU B O 1
ATOM 1918 N N . TYR B 1 91 ? 7.344 -12.117 5.832 1 93.44 91 TYR B N 1
ATOM 1919 C CA . TYR B 1 91 ? 7.387 -10.922 5 1 93.44 91 TYR B CA 1
ATOM 1920 C C . TYR B 1 91 ? 7.828 -9.703 5.812 1 93.44 91 TYR B C 1
ATOM 1922 O O . TYR B 1 91 ? 7.605 -9.648 7.023 1 93.44 91 TYR B O 1
ATOM 1930 N N . LEU B 1 92 ? 8.492 -8.805 5.129 1 96.5 92 LEU B N 1
ATOM 1931 C CA . LEU B 1 92 ? 8.758 -7.48 5.68 1 96.5 92 LEU B CA 1
ATOM 1932 C C . LEU B 1 92 ? 7.766 -6.457 5.137 1 96.5 92 LEU B C 1
ATOM 1934 O O . LEU B 1 92 ? 7.621 -6.312 3.918 1 96.5 92 LEU B O 1
ATOM 1938 N N . LEU B 1 93 ? 7.031 -5.867 6.062 1 97.62 93 LEU B N 1
ATOM 1939 C CA . LEU B 1 93 ? 6.145 -4.766 5.715 1 97.62 93 LEU B CA 1
ATOM 1940 C C . LEU B 1 93 ? 6.824 -3.422 5.957 1 97.62 93 LEU B C 1
ATOM 1942 O O . LEU B 1 93 ? 7.414 -3.203 7.02 1 97.62 93 LEU B O 1
ATOM 1946 N N . ILE B 1 94 ? 6.785 -2.525 4.949 1 98.69 94 ILE B N 1
ATOM 1947 C CA . ILE B 1 94 ? 7.395 -1.206 5.062 1 98.69 94 ILE B CA 1
ATOM 1948 C C . ILE B 1 94 ? 6.371 -0.132 4.695 1 98.69 94 ILE B C 1
ATOM 1950 O O . ILE B 1 94 ? 5.805 -0.155 3.602 1 98.69 94 ILE B O 1
ATOM 1954 N N . LEU B 1 95 ? 6.086 0.771 5.59 1 98.75 95 LEU B N 1
ATOM 1955 C CA . LEU B 1 95 ? 5.242 1.933 5.336 1 98.75 95 LEU B CA 1
ATOM 1956 C C . LEU B 1 95 ? 6.055 3.221 5.406 1 98.75 95 LEU B C 1
ATOM 1958 O O . LEU B 1 95 ? 6.648 3.529 6.441 1 98.75 95 LEU B O 1
ATOM 1962 N N . THR B 1 96 ? 6.141 3.932 4.328 1 98.81 96 THR B N 1
ATOM 1963 C CA . THR B 1 96 ? 6.859 5.199 4.273 1 98.81 96 THR B CA 1
ATOM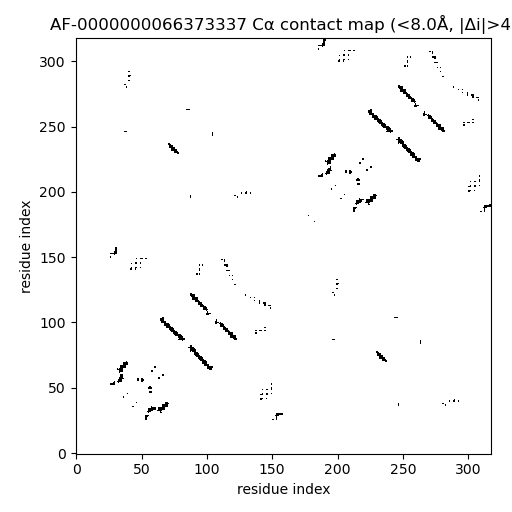 1964 C C . THR B 1 96 ? 5.922 6.336 3.877 1 98.81 96 THR B C 1
ATOM 1966 O O . THR B 1 96 ? 5.164 6.215 2.91 1 98.81 96 THR B O 1
ATOM 1969 N N . VAL B 1 97 ? 5.957 7.422 4.59 1 98.69 97 VAL B N 1
ATOM 1970 C CA . VAL B 1 97 ? 5.121 8.586 4.312 1 98.69 97 VAL B CA 1
ATOM 1971 C C 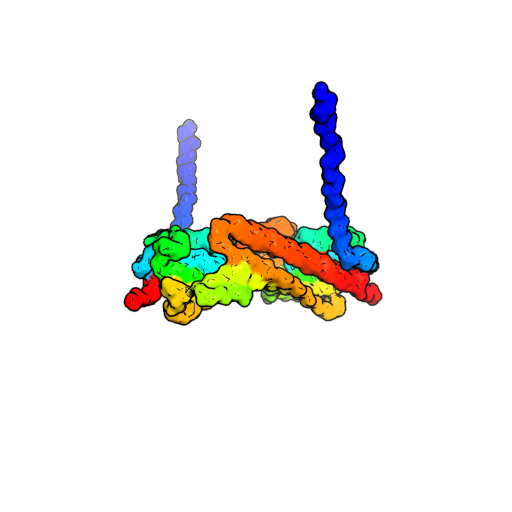. VAL B 1 97 ? 6 9.828 4.172 1 98.69 97 VAL B C 1
ATOM 1973 O O . VAL B 1 97 ? 6.902 10.055 4.98 1 98.69 97 VAL B O 1
ATOM 1976 N N . GLU B 1 98 ? 5.801 10.547 3.156 1 98.19 98 GLU B N 1
ATOM 1977 C CA . GLU B 1 98 ? 6.395 11.867 2.973 1 98.19 98 GLU B CA 1
ATOM 1978 C C . GLU B 1 98 ? 5.344 12.969 3.119 1 98.19 98 GLU B C 1
ATOM 1980 O O . GLU B 1 98 ? 4.25 12.867 2.561 1 98.19 98 GLU B O 1
ATOM 1985 N N . ALA B 1 99 ? 5.691 14.031 3.826 1 97.44 99 ALA B N 1
ATOM 1986 C CA . ALA B 1 99 ? 4.723 15.078 4.125 1 97.44 99 ALA B CA 1
ATOM 1987 C C . ALA B 1 99 ? 5.395 16.453 4.188 1 97.44 99 ALA B C 1
ATOM 1989 O O . ALA B 1 99 ? 6.609 16.547 4.379 1 97.44 99 ALA B O 1
ATOM 1990 N N . GLN B 1 100 ? 4.586 17.453 3.996 1 95.38 100 GLN B N 1
ATOM 1991 C CA . GLN B 1 100 ? 5.016 18.859 4.035 1 95.38 100 GLN B CA 1
ATOM 1992 C C . GLN B 1 100 ? 4.035 19.703 4.836 1 95.38 100 GLN B C 1
ATOM 1994 O O . GLN B 1 100 ? 2.82 19.594 4.656 1 95.38 100 GLN B O 1
ATOM 1999 N N . VAL B 1 101 ? 4.547 20.453 5.742 1 95.62 101 VAL B N 1
ATOM 2000 C CA . VAL B 1 101 ? 3.725 21.422 6.469 1 95.62 101 VAL B CA 1
ATOM 2001 C C . VAL B 1 101 ? 3.639 22.719 5.68 1 95.62 101 VAL B C 1
ATOM 2003 O O . VAL B 1 101 ? 4.641 23.203 5.137 1 95.62 101 VAL B O 1
ATOM 2006 N N . LEU B 1 102 ? 2.439 23.281 5.621 1 93.44 102 LEU B N 1
ATOM 2007 C CA . LEU B 1 102 ? 2.227 24.562 4.953 1 93.44 102 LEU B CA 1
ATOM 2008 C C . LEU B 1 102 ? 1.554 25.547 5.891 1 93.44 102 LEU B C 1
ATOM 2010 O O . LEU B 1 102 ? 0.721 25.172 6.715 1 93.44 102 LEU B O 1
ATOM 2014 N N . LYS B 1 103 ? 1.9 26.797 5.758 1 92.5 103 LYS B N 1
ATOM 2015 C CA . LYS B 1 103 ? 1.213 27.953 6.352 1 92.5 103 LYS B CA 1
ATOM 2016 C C . LYS B 1 103 ? 0.705 28.906 5.273 1 92.5 103 LYS B C 1
ATOM 2018 O O . LYS B 1 103 ? 1.496 29.469 4.523 1 92.5 103 LYS B O 1
ATOM 2023 N N . ARG B 1 104 ? -0.571 29.016 5.184 1 87.38 104 ARG B N 1
ATOM 2024 C CA . ARG B 1 104 ? -1.184 29.859 4.152 1 87.38 104 ARG B CA 1
ATOM 2025 C C . ARG B 1 104 ? -0.659 29.484 2.768 1 87.38 104 ARG B C 1
ATOM 2027 O O . ARG B 1 104 ? -0.256 30.359 1.998 1 87.38 104 ARG B O 1
ATOM 2034 N N . GLY B 1 105 ? -0.479 28.125 2.559 1 86.81 105 GLY B N 1
ATOM 2035 C CA . GLY B 1 105 ? -0.11 27.641 1.24 1 86.81 105 GLY B CA 1
ATOM 2036 C C . GLY B 1 105 ? 1.389 27.641 1.003 1 86.81 105 GLY B C 1
ATOM 2037 O O . GLY B 1 105 ? 1.859 27.141 -0.021 1 86.81 105 GLY B O 1
ATOM 2038 N N . GLU B 1 106 ? 2.166 28.156 1.979 1 90.62 106 GLU B N 1
ATOM 2039 C CA . GLU B 1 106 ? 3.617 28.234 1.838 1 90.62 106 GLU B CA 1
ATOM 2040 C C . GLU B 1 106 ? 4.309 27.188 2.709 1 90.62 106 GLU B C 1
ATOM 2042 O O . GLU B 1 106 ? 3.943 27 3.871 1 90.62 106 GLU B O 1
ATOM 2047 N N . PRO B 1 107 ? 5.332 26.5 2.162 1 92.19 107 PRO B N 1
ATOM 2048 C CA . PRO B 1 107 ? 6.027 25.484 2.941 1 92.19 107 PRO B CA 1
ATOM 2049 C C . PRO B 1 107 ? 6.734 26.047 4.168 1 92.19 107 PRO B C 1
ATOM 2051 O O . PRO B 1 107 ? 7.328 27.125 4.098 1 92.19 107 PRO B O 1
ATOM 2054 N N . VAL B 1 108 ? 6.566 25.406 5.172 1 92.25 108 VAL B N 1
ATOM 2055 C CA . VAL B 1 108 ? 7.27 25.703 6.418 1 92.25 108 VAL B CA 1
ATOM 2056 C C . VAL B 1 108 ? 8.273 24.594 6.723 1 92.25 108 VAL B C 1
ATOM 2058 O O . VAL B 1 108 ? 7.887 23.438 6.965 1 92.25 108 VAL B O 1
ATOM 2061 N N . GLY B 1 109 ? 9.57 24.922 6.699 1 91.5 109 GLY B N 1
ATOM 2062 C CA . GLY B 1 109 ? 10.594 23.922 6.949 1 91.5 109 GLY B CA 1
ATOM 2063 C C . GLY B 1 109 ? 10.758 22.938 5.801 1 91.5 109 GLY B C 1
ATOM 2064 O O . GLY B 1 109 ? 10.312 23.203 4.684 1 91.5 109 GLY B O 1
ATOM 2065 N N . LYS B 1 110 ? 11.539 21.906 6.07 1 93.38 110 LYS B N 1
ATOM 2066 C CA . LYS B 1 110 ? 11.797 20.859 5.09 1 93.38 110 LYS B CA 1
ATOM 2067 C C . LYS B 1 110 ? 10.703 19.797 5.129 1 93.38 110 LYS B C 1
ATOM 2069 O O . LYS B 1 110 ? 10.07 19.578 6.164 1 93.38 110 LYS B O 1
ATOM 2074 N N . PRO B 1 111 ? 10.484 19.109 4.012 1 95.12 111 PRO B N 1
ATOM 2075 C CA . PRO B 1 111 ? 9.594 17.953 4.055 1 95.12 111 PRO B CA 1
ATOM 2076 C C . PRO B 1 111 ? 10.07 16.875 5.031 1 95.12 111 PRO B C 1
ATOM 2078 O O . PRO B 1 111 ? 11.266 16.781 5.309 1 95.12 111 PRO B O 1
ATOM 2081 N N . MET B 1 112 ? 9.109 16.172 5.512 1 96.25 112 MET B N 1
ATOM 2082 C CA . MET B 1 112 ? 9.461 15.086 6.426 1 96.25 112 MET B CA 1
ATOM 2083 C C . MET B 1 112 ? 9.188 13.734 5.785 1 96.25 112 MET B C 1
ATOM 2085 O O . MET B 1 112 ? 8.281 13.602 4.965 1 96.25 112 MET B O 1
ATOM 2089 N N . THR B 1 113 ? 10.047 12.797 6.137 1 98.19 113 THR B N 1
ATOM 2090 C CA . THR B 1 113 ? 9.867 11.391 5.773 1 98.19 113 THR B CA 1
ATOM 2091 C C . THR B 1 113 ? 9.844 10.516 7.02 1 98.19 113 THR B C 1
ATOM 2093 O O . THR B 1 113 ? 10.758 10.57 7.848 1 98.19 113 THR B O 1
ATOM 2096 N N . VAL B 1 114 ? 8.781 9.789 7.188 1 98.31 114 VAL B N 1
ATOM 2097 C CA . VAL B 1 114 ? 8.656 8.844 8.297 1 98.31 114 VAL B CA 1
ATOM 2098 C C . VAL B 1 114 ? 8.461 7.434 7.75 1 98.31 114 VAL B C 1
ATOM 2100 O O . VAL B 1 114 ? 7.637 7.215 6.859 1 98.31 114 VAL B O 1
ATOM 2103 N N . SER B 1 115 ? 9.195 6.465 8.281 1 98.69 115 SER B N 1
ATOM 2104 C CA . SER B 1 115 ? 9.109 5.07 7.848 1 98.69 115 SER B CA 1
ATOM 2105 C C . SER B 1 115 ? 9 4.129 9.039 1 98.69 115 SER B C 1
ATOM 2107 O O . SER B 1 115 ? 9.688 4.312 10.047 1 98.69 115 SER B O 1
ATOM 2109 N N . VAL B 1 116 ? 8.125 3.203 8.945 1 98.62 116 VAL B N 1
ATOM 2110 C CA . VAL B 1 116 ? 7.965 2.148 9.938 1 98.62 116 VAL B CA 1
ATOM 2111 C C . VAL B 1 116 ? 8.023 0.782 9.266 1 98.62 116 VAL B C 1
ATOM 2113 O O . VAL B 1 116 ? 7.555 0.621 8.133 1 98.62 116 VAL B O 1
ATOM 2116 N N . ARG B 1 117 ? 8.57 -0.235 9.953 1 98.56 117 ARG B N 1
ATOM 2117 C CA . ARG B 1 117 ? 8.703 -1.591 9.438 1 98.56 117 ARG B CA 1
ATOM 2118 C C . ARG B 1 117 ? 8.219 -2.619 10.453 1 98.56 117 ARG B C 1
ATOM 2120 O O . ARG B 1 117 ? 8.43 -2.455 11.656 1 98.56 117 ARG B O 1
ATOM 2127 N N . ARG B 1 118 ? 7.609 -3.629 10 1 97.62 118 ARG B N 1
ATOM 2128 C CA . ARG B 1 118 ? 7.168 -4.762 10.812 1 97.62 118 ARG B CA 1
ATOM 2129 C C . ARG B 1 118 ? 7.359 -6.074 10.062 1 97.62 118 ARG B C 1
ATOM 2131 O O . ARG B 1 118 ? 7.371 -6.098 8.828 1 97.62 118 ARG B O 1
ATOM 2138 N N . ILE B 1 119 ? 7.477 -7.125 10.812 1 95.38 119 ILE B N 1
ATOM 2139 C CA . ILE B 1 119 ? 7.59 -8.461 10.234 1 95.38 119 ILE B CA 1
ATOM 2140 C C . ILE B 1 119 ? 6.25 -9.18 10.336 1 95.38 119 ILE B C 1
ATOM 2142 O O . ILE B 1 119 ? 5.602 -9.156 11.383 1 95.38 119 ILE B O 1
ATOM 2146 N N . LEU B 1 120 ? 5.762 -9.695 9.281 1 94.12 120 LEU B N 1
ATOM 2147 C CA . LEU B 1 120 ? 4.578 -10.539 9.211 1 94.12 120 LEU B CA 1
ATOM 2148 C C . LEU B 1 120 ? 4.965 -12.008 9.078 1 94.12 120 LEU B C 1
ATOM 2150 O O . LEU B 1 120 ? 5.527 -12.422 8.062 1 94.12 120 LEU B O 1
ATOM 2154 N N . ASP B 1 121 ? 4.629 -12.727 10.102 1 88.62 121 ASP B N 1
ATOM 2155 C CA . ASP B 1 121 ? 4.855 -14.172 10.047 1 88.62 121 ASP B CA 1
ATOM 2156 C C . ASP B 1 121 ? 3.875 -14.844 9.086 1 88.62 121 ASP B C 1
ATOM 2158 O O . ASP B 1 121 ? 2.674 -14.57 9.125 1 88.62 121 ASP B O 1
ATOM 2162 N N . TYR B 1 122 ? 4.52 -15.617 8.195 1 82.5 122 TYR B N 1
ATOM 2163 C CA . TYR B 1 122 ? 3.689 -16.297 7.215 1 82.5 122 TYR B CA 1
ATOM 2164 C C . TYR B 1 122 ? 3.744 -17.812 7.41 1 82.5 122 TYR B C 1
ATOM 2166 O O . TYR B 1 122 ? 4.828 -18.406 7.465 1 82.5 122 TYR B O 1
ATOM 2174 N N . ALA B 1 123 ? 2.578 -18.375 7.922 1 67.19 123 ALA B N 1
ATOM 2175 C CA . ALA B 1 123 ? 2.447 -19.828 7.969 1 67.19 123 ALA B CA 1
ATOM 2176 C C . ALA B 1 123 ? 1.262 -20.297 7.133 1 67.19 123 ALA B C 1
ATOM 2178 O O . ALA B 1 123 ? 0.221 -19.641 7.09 1 67.19 123 ALA B O 1
ATOM 2179 N N . ASP B 1 124 ? 1.413 -21.219 6.32 1 61.16 124 ASP B N 1
ATOM 2180 C CA . ASP B 1 124 ? 0.554 -21.734 5.254 1 61.16 124 ASP B CA 1
ATOM 2181 C C . ASP B 1 124 ? -0.828 -22.094 5.793 1 61.16 124 ASP B C 1
ATOM 2183 O O . ASP B 1 124 ? -1.818 -22.047 5.059 1 61.16 124 ASP B O 1
ATOM 2187 N N . ASN B 1 125 ? -1.094 -22.359 6.988 1 58.78 125 ASN B N 1
ATOM 2188 C CA . ASN B 1 125 ? -2.275 -23.141 7.336 1 58.78 125 ASN B CA 1
ATOM 2189 C C . ASN B 1 125 ? -3.518 -22.266 7.441 1 58.78 125 ASN B C 1
ATOM 2191 O O . ASN B 1 125 ? -4.645 -22.766 7.414 1 58.78 125 ASN B O 1
ATOM 2195 N N . GLU B 1 126 ? -3.467 -21.031 7.453 1 62.22 126 GLU B N 1
ATOM 2196 C CA . GLU B 1 126 ? -4.719 -20.297 7.637 1 62.22 126 GLU B CA 1
ATOM 2197 C C . GLU B 1 126 ? -4.742 -19.016 6.801 1 62.22 126 GLU B C 1
ATOM 2199 O O . GLU B 1 126 ? -4.453 -17.938 7.305 1 62.22 126 GLU B O 1
ATOM 2204 N N . ILE B 1 127 ? -5.344 -19.156 5.605 1 61.72 127 ILE B N 1
ATOM 2205 C CA . ILE B 1 127 ? -5.27 -18.078 4.613 1 61.72 127 ILE B CA 1
ATOM 2206 C C . ILE B 1 127 ? -6.055 -16.875 5.094 1 61.72 127 ILE B C 1
ATOM 2208 O O . ILE B 1 127 ? -5.531 -15.75 5.117 1 61.72 127 ILE B O 1
ATOM 2212 N N . LEU B 1 128 ? -7.391 -17.109 5.43 1 63.25 128 LEU B N 1
ATOM 2213 C CA . LEU B 1 128 ? -8.242 -16 5.832 1 63.25 128 LEU B CA 1
ATOM 2214 C C . LEU B 1 128 ? -7.668 -15.289 7.047 1 63.25 128 LEU B C 1
ATOM 2216 O O . LEU B 1 128 ? -7.621 -14.055 7.086 1 63.25 128 LEU B O 1
ATOM 2220 N N . GLY B 1 129 ? -7.207 -16 7.922 1 76.75 129 GLY B N 1
ATOM 2221 C CA . GLY B 1 129 ? -6.605 -15.438 9.117 1 76.75 129 GLY B CA 1
ATOM 2222 C C . GLY B 1 129 ? -5.363 -14.609 8.836 1 76.75 129 GLY B C 1
ATOM 2223 O O . GLY B 1 129 ? -5.152 -13.562 9.445 1 76.75 129 GLY B O 1
ATOM 2224 N N . LYS B 1 130 ? -4.719 -14.906 7.742 1 83.5 130 LYS B N 1
ATOM 2225 C CA . LYS B 1 130 ? -3.463 -14.227 7.449 1 83.5 130 LYS B CA 1
ATOM 2226 C C . LYS B 1 130 ? -3.713 -12.875 6.773 1 83.5 130 LYS B C 1
ATOM 2228 O O . LYS B 1 130 ? -2.977 -11.914 7.004 1 83.5 130 LYS B O 1
ATOM 2233 N N . GLN B 1 131 ? -4.707 -12.844 5.945 1 86.25 131 GLN B N 1
ATOM 2234 C CA . GLN B 1 131 ? -5.062 -11.562 5.344 1 86.25 131 GLN B CA 1
ATOM 2235 C C . GLN B 1 131 ? -5.488 -10.555 6.41 1 86.25 131 GLN B C 1
ATOM 2237 O O . GLN B 1 131 ? -5.113 -9.383 6.344 1 86.25 131 GLN B O 1
ATOM 2242 N N . GLU B 1 132 ? -6.281 -11.039 7.305 1 89.88 132 GLU B N 1
ATOM 2243 C CA . GLU B 1 132 ? -6.727 -10.172 8.391 1 89.88 132 GLU B CA 1
ATOM 2244 C C . GLU B 1 132 ? -5.547 -9.719 9.25 1 89.88 132 GLU B C 1
ATOM 2246 O O . GLU B 1 132 ? -5.492 -8.57 9.688 1 89.88 132 GLU B O 1
ATOM 2251 N N . GLU B 1 133 ? -4.684 -10.641 9.5 1 91.88 133 GLU B N 1
ATOM 2252 C CA . GLU B 1 133 ? -3.482 -10.312 10.258 1 91.88 133 GLU B CA 1
ATOM 2253 C C . GLU B 1 133 ? -2.67 -9.227 9.562 1 91.88 133 GLU B C 1
ATOM 2255 O O . GLU B 1 133 ? -2.244 -8.258 10.195 1 91.88 133 GLU B O 1
ATOM 2260 N N . GLU B 1 134 ? -2.49 -9.328 8.32 1 93.88 134 GLU B N 1
ATOM 2261 C CA . GLU B 1 134 ? -1.737 -8.336 7.559 1 93.88 134 GLU B CA 1
ATOM 2262 C C . GLU B 1 134 ? -2.408 -6.965 7.621 1 93.88 134 GLU B C 1
ATOM 2264 O O . GLU B 1 134 ? -1.742 -5.949 7.844 1 93.88 134 GLU B O 1
ATOM 2269 N N . GLU B 1 135 ? -3.693 -7.004 7.422 1 94 135 GLU B N 1
ATOM 2270 C CA . GLU B 1 135 ? -4.418 -5.734 7.465 1 94 135 GLU B CA 1
ATOM 2271 C C . GLU B 1 135 ? -4.301 -5.082 8.836 1 94 135 GLU B C 1
ATOM 2273 O O . GLU B 1 135 ? -4.188 -3.857 8.938 1 94 135 GLU B O 1
ATOM 2278 N N . THR B 1 136 ? -4.328 -5.855 9.859 1 96.19 136 THR B N 1
ATOM 2279 C CA . THR B 1 136 ? -4.18 -5.344 11.219 1 96.19 136 THR B CA 1
ATOM 2280 C C . THR B 1 136 ? -2.809 -4.703 11.406 1 96.19 136 THR B C 1
ATOM 2282 O O . THR B 1 136 ? -2.697 -3.623 11.992 1 96.19 136 THR B O 1
ATOM 2285 N N . LEU B 1 137 ? -1.789 -5.348 10.898 1 96.94 137 LEU B N 1
ATOM 2286 C CA . LEU B 1 137 ? -0.441 -4.801 11.008 1 96.94 137 LEU B CA 1
ATOM 2287 C C . LEU B 1 137 ? -0.323 -3.484 10.25 1 96.94 137 LEU B C 1
ATOM 2289 O O . LEU B 1 137 ? 0.285 -2.529 10.742 1 96.94 137 LEU B O 1
ATOM 2293 N N . TRP B 1 138 ? -0.935 -3.365 9.062 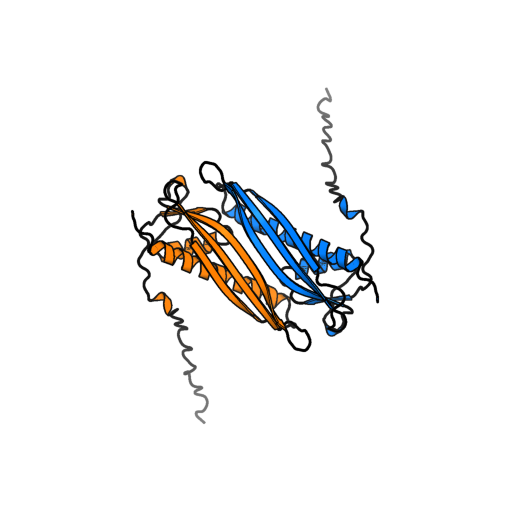1 97.44 138 TRP B N 1
ATOM 2294 C CA . TRP B 1 138 ? -0.917 -2.115 8.305 1 97.44 138 TRP B CA 1
ATOM 2295 C C . TRP B 1 138 ? -1.618 -1.003 9.078 1 97.44 138 TRP B C 1
ATOM 2297 O O . TRP B 1 138 ? -1.142 0.134 9.109 1 97.44 138 TRP B O 1
ATOM 2307 N N . ALA B 1 139 ? -2.711 -1.353 9.672 1 97.38 139 ALA B N 1
ATOM 2308 C CA . ALA B 1 139 ? -3.449 -0.371 10.461 1 97.38 139 ALA B CA 1
ATOM 2309 C C . ALA B 1 139 ? -2.613 0.131 11.633 1 97.38 139 ALA B C 1
ATOM 2311 O O . ALA B 1 139 ? -2.59 1.33 11.922 1 97.38 139 ALA B O 1
ATOM 2312 N N . GLU B 1 140 ? -1.945 -0.753 12.266 1 98.31 140 GLU B N 1
ATOM 2313 C CA . GLU B 1 140 ? -1.067 -0.384 13.375 1 98.31 140 GLU B CA 1
ATOM 2314 C C . GLU B 1 140 ? 0.079 0.503 12.898 1 98.31 140 GLU B C 1
ATOM 2316 O O . GLU B 1 140 ? 0.463 1.453 13.578 1 98.31 140 GLU B O 1
ATOM 2321 N N . MET B 1 141 ? 0.577 0.177 11.766 1 98.69 141 MET B N 1
ATOM 2322 C CA . MET B 1 141 ? 1.686 0.953 11.219 1 98.69 141 MET B CA 1
ATOM 2323 C C . MET B 1 141 ? 1.229 2.354 10.828 1 98.69 141 MET B C 1
ATOM 2325 O O . MET B 1 141 ? 1.973 3.322 10.992 1 98.69 141 MET B O 1
ATOM 2329 N N . ARG B 1 142 ? 0.014 2.486 10.336 1 98.44 142 ARG B N 1
ATOM 2330 C CA . ARG B 1 142 ? -0.537 3.803 10.039 1 98.44 142 ARG B CA 1
ATOM 2331 C C . ARG B 1 142 ? -0.678 4.637 11.305 1 98.44 142 ARG B C 1
ATOM 2333 O O . ARG B 1 142 ? -0.411 5.844 11.297 1 98.44 142 ARG B O 1
ATOM 2340 N N . GLN B 1 143 ? -1.043 4 12.359 1 98.25 143 GLN B N 1
ATOM 2341 C CA . GLN B 1 143 ? -1.109 4.691 13.648 1 98.25 143 GLN B CA 1
ATOM 2342 C C . GLN B 1 143 ? 0.276 5.141 14.102 1 98.25 143 GLN B C 1
ATOM 2344 O O . GLN B 1 143 ? 0.449 6.27 14.562 1 98.25 143 GLN B O 1
ATOM 2349 N N . ASP B 1 144 ? 1.207 4.266 13.969 1 98.62 144 ASP B N 1
ATOM 2350 C CA . ASP B 1 144 ? 2.576 4.566 14.375 1 98.62 144 ASP B CA 1
ATOM 2351 C C . ASP B 1 144 ? 3.145 5.734 13.578 1 98.62 144 ASP B C 1
ATOM 2353 O O . ASP B 1 144 ? 3.74 6.652 14.141 1 98.62 144 ASP B O 1
ATOM 2357 N N . VAL B 1 145 ? 2.959 5.711 12.32 1 98.69 145 VAL B N 1
ATOM 2358 C CA . VAL B 1 145 ? 3.482 6.77 11.453 1 98.69 145 VAL B CA 1
ATOM 2359 C C . VAL B 1 145 ? 2.803 8.094 11.797 1 98.69 145 VAL B C 1
ATOM 2361 O O . VAL B 1 145 ? 3.457 9.141 11.852 1 98.69 145 VAL B O 1
ATOM 2364 N N . ALA B 1 146 ? 1.513 8.062 12 1 98.38 146 ALA B N 1
ATOM 2365 C CA . ALA B 1 146 ? 0.777 9.266 12.367 1 98.38 146 ALA B CA 1
ATOM 2366 C C . ALA B 1 146 ? 1.334 9.891 13.648 1 98.38 146 ALA B C 1
ATOM 2368 O O . ALA B 1 146 ? 1.543 11.102 13.719 1 98.38 146 ALA B O 1
ATOM 2369 N N . GLU B 1 147 ? 1.602 9.062 14.617 1 97.38 147 GLU B N 1
ATOM 2370 C CA . GLU B 1 147 ? 2.145 9.531 15.891 1 97.38 147 GLU B CA 1
ATOM 2371 C C . GLU B 1 147 ? 3.527 10.148 15.703 1 97.38 147 GLU B C 1
ATOM 2373 O O . GLU B 1 147 ? 3.838 11.18 16.297 1 97.38 147 GLU B O 1
ATOM 2378 N N . GLN B 1 148 ? 4.289 9.508 14.922 1 97.5 148 GLN B N 1
ATOM 2379 C CA . GLN B 1 148 ? 5.633 10.023 14.664 1 97.5 148 GLN B CA 1
ATOM 2380 C C . GLN B 1 148 ? 5.582 11.352 13.93 1 97.5 148 GLN B C 1
ATOM 2382 O O . GLN B 1 148 ? 6.348 12.273 14.234 1 97.5 148 GLN B O 1
ATOM 2387 N N . ILE B 1 149 ? 4.695 11.477 13 1 97.62 149 ILE B N 1
ATOM 2388 C CA . ILE B 1 149 ? 4.535 12.719 12.25 1 97.62 149 ILE B CA 1
ATOM 2389 C C . ILE B 1 149 ? 4.109 13.844 13.195 1 97.62 149 ILE B C 1
ATOM 2391 O O . ILE B 1 149 ? 4.715 14.914 13.211 1 97.62 149 ILE B O 1
ATOM 2395 N N . VAL B 1 150 ? 3.104 13.594 14 1 96.75 150 VAL B N 1
ATOM 2396 C CA . VAL B 1 150 ? 2.566 14.617 14.891 1 96.75 150 VAL B CA 1
ATOM 2397 C C . VAL B 1 150 ? 3.619 15.008 15.922 1 96.75 150 VAL B C 1
ATOM 2399 O O . VAL B 1 150 ? 3.732 16.172 16.297 1 96.75 150 VAL B O 1
ATOM 2402 N N . ARG B 1 151 ? 4.391 14.055 16.391 1 94.94 151 ARG B N 1
ATOM 2403 C CA . ARG B 1 151 ? 5.477 14.375 17.312 1 94.94 151 ARG B CA 1
ATOM 2404 C C . ARG B 1 151 ? 6.457 15.359 16.703 1 94.94 151 ARG B C 1
ATOM 2406 O O . ARG B 1 151 ? 6.953 16.266 17.375 1 94.94 151 ARG B O 1
ATOM 2413 N N . ARG B 1 152 ? 6.691 15.211 15.445 1 94 152 ARG B N 1
ATOM 2414 C CA . ARG B 1 152 ? 7.598 16.125 14.758 1 94 152 ARG B CA 1
ATOM 2415 C C . ARG B 1 152 ? 6.98 17.516 14.633 1 94 152 ARG B C 1
ATOM 2417 O O . ARG B 1 152 ? 7.691 18.531 14.672 1 94 152 ARG B O 1
ATOM 2424 N N . LEU B 1 153 ? 5.719 17.547 14.516 1 94.62 153 LEU B N 1
ATOM 2425 C CA . LEU B 1 153 ? 5.02 18.812 14.391 1 94.62 153 LEU B CA 1
ATOM 2426 C C . LEU B 1 153 ? 5.145 19.625 15.68 1 94.62 153 LEU B C 1
ATOM 2428 O O . LEU B 1 153 ? 5.062 20.859 15.648 1 94.62 153 LEU B O 1
ATOM 2432 N N . THR B 1 154 ? 5.293 18.938 16.812 1 89.75 154 THR B N 1
ATOM 2433 C CA . THR B 1 154 ? 5.387 19.641 18.078 1 89.75 154 THR B CA 1
ATOM 2434 C C . THR B 1 154 ? 6.688 20.438 18.156 1 89.75 154 THR B C 1
ATOM 2436 O O . THR B 1 154 ? 6.82 21.328 19 1 89.75 154 THR B O 1
ATOM 2439 N N . PHE B 1 155 ? 7.621 20.156 17.188 1 84.94 155 PHE B N 1
ATOM 2440 C CA . PHE B 1 155 ? 8.906 20.844 17.219 1 84.94 155 PHE B CA 1
ATOM 2441 C C . PHE B 1 155 ? 8.953 21.953 16.188 1 84.94 155 PHE B C 1
ATOM 2443 O O . PHE B 1 155 ? 9.961 22.656 16.078 1 84.94 155 PHE B O 1
ATOM 2450 N N . LEU B 1 156 ? 7.93 22.016 15.414 1 82.81 156 LEU B N 1
ATOM 2451 C CA . LEU B 1 156 ? 7.871 23.094 14.438 1 82.81 156 LEU B CA 1
ATOM 2452 C C . LEU B 1 156 ? 7.891 24.453 15.141 1 82.81 156 LEU B C 1
ATOM 2454 O O . LEU B 1 156 ? 7.246 24.641 16.172 1 82.81 156 LEU B O 1
ATOM 2458 N N . LYS B 1 157 ? 9.07 25.281 14.914 1 68.56 157 LYS B N 1
ATOM 2459 C CA . LYS B 1 157 ? 9.219 26.578 15.547 1 68.56 157 LYS B CA 1
ATOM 2460 C C . LYS B 1 157 ? 8.203 27.578 14.984 1 68.56 157 LYS B C 1
ATOM 2462 O O . LYS B 1 157 ? 7.879 27.531 13.797 1 68.56 157 LYS B O 1
ATOM 2467 N N . ALA B 1 158 ? 7.34 28.234 15.906 1 58.41 158 ALA B N 1
ATOM 2468 C CA . ALA B 1 158 ? 6.48 29.359 15.531 1 58.41 158 ALA B CA 1
ATOM 2469 C C . ALA B 1 158 ? 7.297 30.484 14.914 1 58.41 158 ALA B C 1
ATOM 2471 O O . ALA B 1 158 ? 8.328 30.891 15.469 1 58.41 158 ALA B O 1
ATOM 2472 N N . GLU B 1 159 ? 7.625 30.438 13.625 1 48.31 159 GLU B N 1
ATOM 2473 C CA . GLU B 1 159 ? 8.242 31.719 13.273 1 48.31 159 GLU B CA 1
ATOM 2474 C C . GLU B 1 159 ? 7.32 32.875 13.609 1 48.31 159 GLU B C 1
ATOM 2476 O O . GLU B 1 159 ? 6.098 32.75 13.617 1 48.31 159 GLU B O 1
#

InterPro domains:
  IPR007485 LPS-assembly lipoprotein LptE [MF_01186] (1-158)
  IPR007485 LPS-assembly lipoprotein LptE [PF04390] (40-153)
  IPR007485 LPS-assembly lipoprotein LptE [PTHR38098] (2-159)

Radius of gyration: 26.04 Å; Cα contacts (8 Å, |Δi|>4): 542; chains: 2; bounding box: 77×66×83 Å

Nearest PDB structures (foldseek):
  3bf2-assembly1_A-2  TM=9.569E-01  e=2.329E-21  Neisseria meningitidis FAM18
  7omm-assembly1_B  TM=9.301E-01  e=1.430E-19  Neisseria gonorrhoeae
  5iva-assembly1_B  TM=7.980E-01  e=7.194E-11  Pseudomonas aeruginosa
  8h1r-assembly1_B  TM=8.092E-01  e=1.599E-10  Pseudomonas aeruginosa PAO1
  2n8x-assembly1_A  TM=7.594E-01  e=5.675E-07  Pseudomonas aeruginosa PAO1